Protein AF-A0A1W1V6T4-F1 (afdb_monomer)

Solvent-accessible surface area (backbone atoms only — not comparable to full-atom values): 11979 Å² total; per-residue (Å²): 142,82,83,87,79,82,80,78,77,80,79,77,78,76,70,76,76,71,68,62,46,37,50,48,43,73,58,57,51,73,66,54,33,44,51,30,26,50,51,14,33,51,24,36,76,70,72,43,79,73,81,50,65,95,30,49,43,76,44,79,64,96,55,98,48,67,28,32,35,32,26,26,46,30,51,38,17,54,51,32,20,53,34,38,69,69,72,44,80,85,73,65,54,86,79,48,83,51,30,34,36,42,36,47,33,51,72,48,61,58,92,41,63,62,62,54,52,72,40,48,62,34,42,36,37,19,40,75,86,65,49,78,70,47,73,43,67,50,75,43,77,45,57,62,41,72,94,45,32,44,78,45,65,92,53,103,60,32,36,35,41,33,42,32,41,34,32,29,55,51,79,74,55,52,67,78,48,59,76,63,63,44,94,64,23,30,38,28,47,36,34,32,55,98,86,48,77,49,77,32,74,48,50,46,79,71,78,74,84,132

Structure (mmCIF, N/CA/C/O backbone):
data_AF-A0A1W1V6T4-F1
#
_entry.id   AF-A0A1W1V6T4-F1
#
loop_
_atom_site.group_PDB
_atom_site.id
_atom_site.type_symbol
_atom_site.label_atom_id
_atom_site.label_alt_id
_atom_site.label_comp_id
_atom_site.label_asym_id
_atom_site.label_entity_id
_atom_site.label_seq_id
_atom_site.pdbx_PDB_ins_code
_atom_site.Cartn_x
_atom_site.Cartn_y
_atom_site.Cartn_z
_atom_site.occupancy
_atom_site.B_iso_or_equiv
_atom_site.auth_seq_id
_atom_site.auth_comp_id
_atom_site.auth_asym_id
_atom_site.auth_atom_id
_atom_site.pdbx_PDB_model_num
ATOM 1 N N . MET A 1 1 ? 44.667 22.396 40.090 1.00 42.19 1 MET A N 1
ATOM 2 C CA . MET A 1 1 ? 43.886 22.377 38.831 1.00 42.19 1 MET A CA 1
ATOM 3 C C . MET A 1 1 ? 44.050 21.026 38.135 1.00 42.19 1 MET A C 1
ATOM 5 O O . MET A 1 1 ? 45.015 20.851 37.407 1.00 42.19 1 MET A O 1
ATOM 9 N N . LYS A 1 2 ? 43.151 20.060 38.359 1.00 38.03 2 LYS A N 1
ATOM 10 C CA . LYS A 1 2 ? 42.988 18.880 37.488 1.00 38.03 2 LYS A CA 1
ATOM 11 C C . LYS A 1 2 ? 41.488 18.611 37.350 1.00 38.03 2 LYS A C 1
ATOM 13 O O . LYS A 1 2 ? 40.771 18.592 38.343 1.00 38.03 2 LYS A O 1
ATOM 18 N N . LYS A 1 3 ? 41.044 18.590 36.096 1.00 38.44 3 LYS A N 1
ATOM 19 C CA . LYS A 1 3 ? 39.660 18.728 35.634 1.00 38.44 3 LYS A CA 1
ATOM 20 C C . LYS A 1 3 ? 38.837 17.471 35.943 1.00 38.44 3 LYS A C 1
ATOM 22 O O . LYS A 1 3 ? 39.283 16.372 35.631 1.00 38.44 3 LYS A O 1
ATOM 27 N N . LEU A 1 4 ? 37.633 17.660 36.492 1.00 40.84 4 LEU A N 1
ATOM 28 C CA . LEU A 1 4 ? 36.549 16.679 36.420 1.00 40.84 4 LEU A CA 1
ATOM 29 C C . LEU A 1 4 ? 36.133 16.530 34.951 1.00 40.84 4 LEU A C 1
ATOM 31 O O . LEU A 1 4 ? 35.799 17.523 34.307 1.00 40.84 4 LEU A O 1
ATOM 35 N N . ILE A 1 5 ? 36.129 15.303 34.438 1.00 44.91 5 ILE A N 1
ATOM 36 C CA . ILE A 1 5 ? 35.438 14.956 33.196 1.00 44.91 5 ILE A CA 1
ATOM 37 C C . ILE A 1 5 ? 34.171 14.212 33.612 1.00 44.91 5 ILE A C 1
ATOM 39 O O . ILE A 1 5 ? 34.228 13.057 34.028 1.00 44.91 5 ILE A O 1
ATOM 43 N N . SER A 1 6 ? 33.034 14.904 33.538 1.00 41.16 6 SER A N 1
ATOM 44 C CA . SER A 1 6 ? 31.712 14.284 33.607 1.00 41.16 6 SER A CA 1
ATOM 45 C C . SER A 1 6 ? 31.507 13.426 32.361 1.00 41.16 6 SER A C 1
ATOM 47 O O . SER A 1 6 ? 31.360 13.956 31.261 1.00 41.16 6 SER A O 1
ATOM 49 N N . LEU A 1 7 ? 31.473 12.105 32.530 1.00 39.38 7 LEU A N 1
ATOM 50 C CA . LEU A 1 7 ? 30.871 11.208 31.548 1.00 39.38 7 LEU A CA 1
ATOM 51 C C . LEU A 1 7 ? 29.348 11.384 31.613 1.00 39.38 7 LEU A C 1
ATOM 53 O O . LEU A 1 7 ? 28.677 10.786 32.452 1.00 39.38 7 LEU A O 1
ATOM 57 N N . LEU A 1 8 ? 28.799 12.214 30.723 1.00 41.44 8 LEU A N 1
ATOM 58 C CA . LEU A 1 8 ? 27.397 12.092 30.335 1.00 41.44 8 LEU A CA 1
ATOM 59 C C . LEU A 1 8 ? 27.262 10.790 29.538 1.00 41.44 8 LEU A C 1
ATOM 61 O O . LEU A 1 8 ? 27.647 10.715 28.372 1.00 41.44 8 LEU A O 1
ATOM 65 N N . GLY A 1 9 ? 26.732 9.754 30.183 1.00 32.94 9 GLY A N 1
ATOM 66 C CA . GLY A 1 9 ? 26.263 8.563 29.493 1.00 32.94 9 GLY A CA 1
ATOM 67 C C . GLY A 1 9 ? 25.076 8.929 28.607 1.00 32.94 9 GLY A C 1
ATOM 68 O O . GLY A 1 9 ? 23.974 9.149 29.108 1.00 32.94 9 GLY A O 1
ATOM 69 N N . LEU A 1 10 ? 25.293 8.989 27.290 1.00 36.03 10 LEU A N 1
ATOM 70 C CA . LEU A 1 10 ? 24.211 8.873 26.318 1.00 36.03 10 LEU A CA 1
ATOM 71 C C . LEU A 1 10 ? 23.630 7.460 26.449 1.00 36.03 10 LEU A C 1
ATOM 73 O O . LEU A 1 10 ? 24.139 6.504 25.866 1.00 36.03 10 LEU A O 1
ATOM 77 N N . PHE A 1 11 ? 22.555 7.326 27.220 1.00 34.94 11 PHE A N 1
ATOM 78 C CA . PHE A 1 11 ? 21.669 6.178 27.108 1.00 34.94 11 PHE A CA 1
ATOM 79 C C . PHE A 1 11 ? 20.950 6.272 25.760 1.00 34.94 11 PHE A C 1
ATOM 81 O O . PHE A 1 11 ? 19.883 6.874 25.641 1.00 34.94 11 PHE A O 1
ATOM 88 N N . PHE A 1 12 ? 21.543 5.676 24.725 1.00 34.03 12 PHE A N 1
ATOM 89 C CA . PHE A 1 12 ? 20.788 5.246 23.557 1.00 34.03 12 PHE A CA 1
ATOM 90 C C . PHE A 1 12 ? 19.840 4.140 24.021 1.00 34.03 12 PHE A C 1
ATOM 92 O O . PHE A 1 12 ? 20.202 2.967 24.072 1.00 34.03 12 PHE A O 1
ATOM 99 N N . PHE A 1 13 ? 18.618 4.517 24.394 1.00 33.66 13 PHE A N 1
ATOM 100 C CA . PHE A 1 13 ? 17.512 3.575 24.450 1.00 33.66 13 PHE A CA 1
ATOM 101 C C . PHE A 1 13 ? 17.236 3.120 23.017 1.00 33.66 13 PHE A C 1
ATOM 103 O O . PHE A 1 13 ? 16.437 3.716 22.298 1.00 33.66 13 PHE A O 1
ATOM 110 N N . THR A 1 14 ? 17.900 2.051 22.585 1.00 36.28 14 THR A N 1
ATOM 111 C CA . THR A 1 14 ? 17.405 1.222 21.490 1.00 36.28 14 THR A CA 1
ATOM 112 C C . THR A 1 14 ? 16.165 0.507 22.014 1.00 36.28 14 THR A C 1
ATOM 114 O O . THR A 1 14 ? 16.206 -0.635 22.464 1.00 36.28 14 THR A O 1
ATOM 117 N N . ALA A 1 15 ? 15.037 1.219 22.036 1.00 40.34 15 ALA A N 1
ATOM 118 C CA . ALA A 1 15 ? 13.750 0.593 22.265 1.00 40.34 15 ALA A CA 1
ATOM 119 C C . ALA A 1 15 ? 13.571 -0.452 21.159 1.00 40.34 15 ALA A C 1
ATOM 121 O O . ALA A 1 15 ? 13.373 -0.098 19.996 1.00 40.34 15 ALA A O 1
ATOM 122 N N . LEU A 1 16 ? 13.696 -1.739 21.505 1.00 44.44 16 LEU A N 1
ATOM 123 C CA . LEU A 1 16 ? 13.281 -2.815 20.617 1.00 44.44 16 LEU A CA 1
ATOM 124 C C . LEU A 1 16 ? 11.808 -2.566 20.302 1.00 44.44 16 LEU A C 1
ATOM 126 O O . LEU A 1 16 ? 10.946 -2.733 21.167 1.00 44.44 16 LEU A O 1
ATOM 130 N N . ALA A 1 17 ? 11.530 -2.109 19.082 1.00 52.81 17 ALA A N 1
ATOM 131 C CA . ALA A 1 17 ? 10.171 -1.922 18.620 1.00 52.81 17 ALA A CA 1
ATOM 132 C C . ALA A 1 17 ? 9.455 -3.272 18.732 1.00 52.81 17 ALA A C 1
ATOM 134 O O . ALA A 1 17 ? 9.878 -4.267 18.139 1.00 52.81 17 ALA A O 1
ATOM 135 N N . ALA A 1 18 ? 8.405 -3.318 19.554 1.00 54.75 18 ALA A N 1
ATOM 136 C CA . ALA A 1 18 ? 7.582 -4.506 19.685 1.00 54.75 18 ALA A CA 1
ATOM 137 C C . ALA A 1 18 ? 7.038 -4.899 18.305 1.00 54.75 18 ALA A C 1
ATOM 139 O O . ALA A 1 18 ? 6.749 -4.015 17.492 1.00 54.75 18 ALA A O 1
ATOM 140 N N . PRO A 1 19 ? 6.863 -6.201 18.036 1.00 59.31 19 PRO A N 1
ATOM 141 C CA . PRO A 1 19 ? 6.439 -6.631 16.726 1.00 59.31 19 PRO A CA 1
ATOM 142 C C . PRO A 1 19 ? 5.083 -6.022 16.342 1.00 59.31 19 PRO A C 1
ATOM 144 O O . PRO A 1 19 ? 4.076 -6.213 17.035 1.00 59.31 19 PRO A O 1
ATOM 147 N N . VAL A 1 20 ? 5.066 -5.260 15.245 1.00 65.25 20 VAL A N 1
ATOM 148 C CA . VAL A 1 20 ? 3.860 -4.650 14.682 1.00 65.25 20 VAL A CA 1
ATOM 149 C C . VAL A 1 20 ? 2.931 -5.758 14.199 1.00 65.25 20 VAL A C 1
ATOM 151 O O . VAL A 1 20 ? 3.304 -6.622 13.410 1.00 65.25 20 VAL A O 1
ATOM 154 N N . LYS A 1 21 ? 1.697 -5.755 14.702 1.00 70.25 21 LYS A N 1
ATOM 155 C CA . LYS A 1 21 ? 0.693 -6.763 14.346 1.00 70.25 21 LYS A CA 1
ATOM 156 C C . LYS A 1 21 ? -0.021 -6.373 13.052 1.00 70.25 21 LYS A C 1
ATOM 158 O O . LYS A 1 21 ? -0.297 -5.188 12.871 1.00 70.25 21 LYS A O 1
ATOM 163 N N . PRO A 1 22 ? -0.469 -7.333 12.225 1.00 69.75 22 PRO A N 1
ATOM 164 C CA . PRO A 1 22 ? -1.164 -7.011 10.977 1.00 69.75 22 PRO A CA 1
ATOM 165 C C . PRO A 1 22 ? -2.461 -6.206 11.174 1.00 69.75 22 PRO A C 1
ATOM 167 O O . PRO A 1 22 ? -2.804 -5.362 10.351 1.00 69.75 22 PRO A O 1
ATOM 170 N N . SER A 1 23 ? -3.148 -6.373 12.311 1.00 71.75 23 SER A N 1
ATOM 171 C CA . SER A 1 23 ? -4.294 -5.528 12.678 1.00 71.75 23 SER A CA 1
ATOM 172 C C . SER A 1 23 ? -3.925 -4.043 12.807 1.00 71.75 23 SER A C 1
ATOM 174 O O . SER A 1 23 ? -4.726 -3.191 12.441 1.00 71.75 23 SER A O 1
ATOM 176 N N . ALA A 1 24 ? -2.712 -3.728 13.276 1.00 76.50 24 ALA A N 1
ATOM 177 C CA . ALA A 1 24 ? -2.206 -2.358 13.357 1.00 76.50 24 ALA A CA 1
ATOM 178 C C . ALA A 1 24 ? -1.846 -1.786 11.973 1.00 76.50 24 ALA A C 1
ATOM 180 O O . ALA A 1 24 ? -1.846 -0.572 11.802 1.00 76.50 24 ALA A O 1
ATOM 181 N N . LEU A 1 25 ? -1.601 -2.641 10.970 1.00 81.31 25 LEU A N 1
ATOM 182 C CA . LEU A 1 25 ? -1.405 -2.206 9.582 1.00 81.31 25 LEU A CA 1
ATOM 183 C C . LEU A 1 25 ? -2.710 -1.719 8.957 1.00 81.31 25 LEU A C 1
ATOM 185 O O . LEU A 1 25 ? -2.705 -0.725 8.238 1.00 81.31 25 LEU A O 1
ATOM 189 N N . LEU A 1 26 ? -3.812 -2.428 9.228 1.00 81.25 26 LEU A N 1
ATOM 190 C CA . LEU A 1 26 ? -5.139 -2.138 8.672 1.00 81.25 26 LEU A CA 1
ATOM 191 C C . LEU A 1 26 ? -5.869 -1.033 9.443 1.00 81.25 26 LEU A C 1
ATOM 193 O O . LEU A 1 26 ? -6.566 -0.214 8.843 1.00 81.25 26 LEU A O 1
ATOM 197 N N . ALA A 1 27 ? -5.725 -1.035 10.767 1.00 82.19 27 ALA A N 1
ATOM 198 C CA . ALA A 1 27 ? -6.417 -0.143 11.685 1.00 82.19 27 ALA A CA 1
ATOM 199 C C . ALA A 1 27 ? -5.452 0.349 12.784 1.00 82.19 27 ALA A C 1
ATOM 201 O O . ALA A 1 27 ? -5.557 -0.086 13.935 1.00 82.19 27 ALA A O 1
ATOM 202 N N . PRO A 1 28 ? -4.489 1.228 12.446 1.00 87.06 28 PRO A N 1
ATOM 203 C CA . PRO A 1 28 ? -3.633 1.863 13.447 1.00 87.06 28 PRO A CA 1
ATOM 204 C C . PRO A 1 28 ? -4.465 2.716 14.412 1.00 87.06 28 PRO A C 1
ATOM 206 O O . PRO A 1 28 ? -5.540 3.211 14.060 1.00 87.06 28 PRO A O 1
ATOM 209 N N . THR A 1 29 ? -3.964 2.915 15.633 1.00 89.06 29 THR A N 1
ATOM 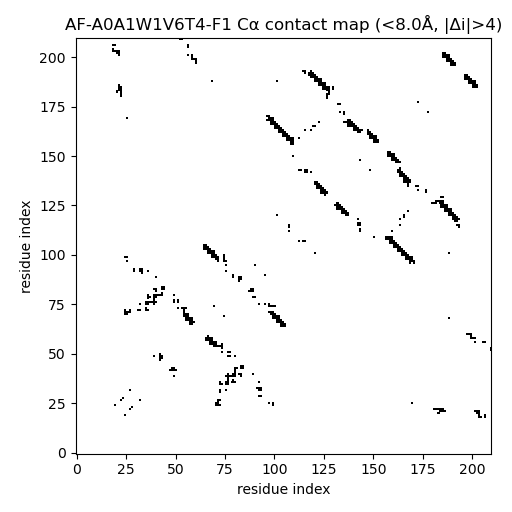210 C CA . THR A 1 29 ? -4.659 3.751 16.620 1.00 89.06 29 THR A CA 1
ATOM 211 C C . THR A 1 29 ? -4.610 5.233 16.233 1.00 89.06 29 THR A C 1
ATOM 213 O O . THR A 1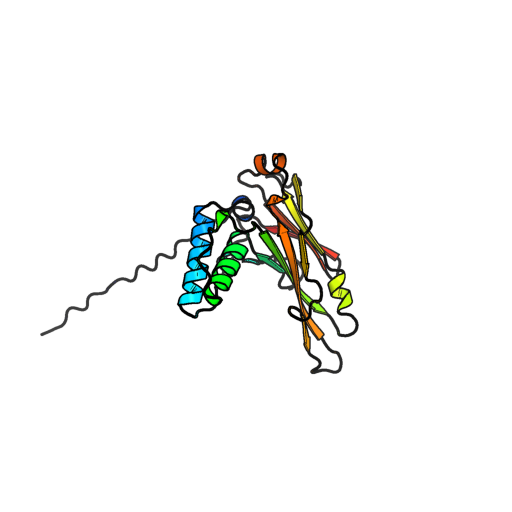 29 ? -3.755 5.665 15.457 1.00 89.06 29 THR A O 1
ATOM 216 N N . ALA A 1 30 ? -5.498 6.050 16.811 1.00 91.81 30 ALA A N 1
ATOM 217 C CA . ALA A 1 30 ? -5.460 7.503 16.621 1.00 91.81 30 ALA A CA 1
ATOM 218 C C . ALA A 1 30 ? -4.101 8.103 17.034 1.00 91.81 30 ALA A C 1
ATOM 220 O O . ALA A 1 30 ? -3.589 8.993 16.360 1.00 91.81 30 ALA A O 1
ATOM 221 N N . THR A 1 31 ? -3.486 7.573 18.095 1.00 93.12 31 THR A N 1
ATOM 222 C CA . THR A 1 31 ? -2.154 7.980 18.562 1.00 93.12 31 THR A CA 1
ATOM 223 C C . THR A 1 31 ? -1.060 7.622 17.556 1.00 93.12 31 THR A C 1
ATOM 225 O O . THR A 1 31 ? -0.185 8.442 17.287 1.00 93.12 31 THR A O 1
ATOM 228 N N . ASP A 1 32 ? -1.119 6.426 16.966 1.00 91.38 32 ASP A N 1
ATOM 229 C CA . ASP A 1 32 ? -0.158 5.973 15.951 1.00 91.38 32 ASP A CA 1
ATOM 230 C C . ASP A 1 32 ? -0.220 6.830 14.681 1.00 91.38 32 ASP A C 1
ATOM 232 O O . ASP A 1 32 ? 0.806 7.159 14.083 1.00 91.38 32 ASP A O 1
ATOM 236 N N . LEU A 1 33 ? -1.437 7.208 14.286 1.00 94.25 33 LEU A N 1
ATOM 237 C CA . LEU A 1 33 ? -1.703 8.106 13.166 1.00 94.25 33 LEU A CA 1
ATOM 238 C C . LEU A 1 33 ? -1.226 9.533 13.450 1.00 94.25 33 LEU A C 1
ATOM 240 O O . LEU A 1 33 ? -0.650 10.171 12.570 1.00 94.25 33 LEU A O 1
ATOM 244 N N . GLN A 1 34 ? -1.457 10.023 14.671 1.00 96.31 34 GLN A N 1
ATOM 245 C CA . GL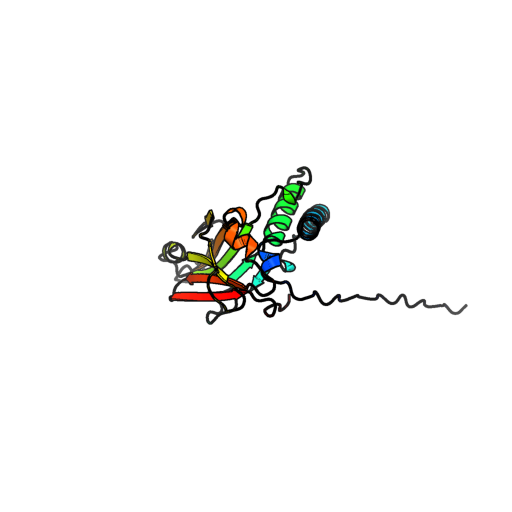N A 1 34 ? -1.005 11.341 15.102 1.00 96.31 34 GLN A CA 1
ATOM 246 C C . GLN A 1 34 ? 0.516 11.440 15.076 1.00 96.31 34 GLN A C 1
ATOM 248 O O . GLN A 1 34 ? 1.047 12.333 14.421 1.00 96.31 34 GLN A O 1
ATOM 253 N N . ARG A 1 35 ? 1.204 10.462 15.677 1.00 94.12 35 ARG A N 1
ATOM 254 C CA . ARG A 1 35 ? 2.668 10.386 15.665 1.00 94.12 35 ARG A CA 1
ATOM 255 C C . ARG A 1 35 ? 3.221 10.398 14.242 1.00 94.12 35 ARG A C 1
ATOM 257 O O . ARG A 1 35 ? 4.044 11.246 13.927 1.00 94.12 35 ARG A O 1
ATOM 264 N N . ALA A 1 36 ? 2.708 9.532 13.365 1.00 93.69 36 ALA A N 1
ATOM 265 C CA . ALA A 1 36 ? 3.158 9.477 11.975 1.00 93.69 36 ALA A CA 1
ATOM 266 C C . ALA A 1 36 ? 2.972 10.821 11.244 1.00 93.69 36 ALA A C 1
ATOM 268 O O . ALA A 1 36 ? 3.832 11.237 10.471 1.00 93.69 36 ALA A O 1
ATOM 269 N N . CYS A 1 37 ? 1.865 11.529 11.487 1.00 96.00 37 CYS A N 1
ATOM 270 C CA . CYS A 1 37 ? 1.639 12.839 10.879 1.00 96.00 37 CYS A CA 1
ATOM 271 C C . CYS A 1 37 ? 2.569 13.924 11.438 1.00 96.00 37 CYS A C 1
ATOM 273 O O . CYS A 1 37 ? 3.082 14.746 10.674 1.00 96.00 37 CYS A O 1
ATOM 275 N N . ASP A 1 38 ? 2.794 13.925 12.753 1.00 95.56 38 ASP A N 1
ATOM 276 C CA . ASP A 1 38 ? 3.705 14.858 13.413 1.00 95.56 38 ASP A CA 1
ATOM 277 C C . ASP A 1 38 ? 5.142 14.669 12.931 1.00 95.56 38 ASP A C 1
ATOM 279 O O . ASP A 1 38 ? 5.769 15.653 12.538 1.00 95.56 38 ASP A O 1
ATOM 283 N N . ASP A 1 39 ? 5.608 13.421 12.844 1.00 93.50 39 ASP A N 1
ATOM 284 C CA . ASP A 1 39 ? 6.913 13.075 12.278 1.00 93.50 39 ASP A CA 1
ATOM 285 C C . ASP A 1 39 ? 7.036 13.611 10.845 1.00 93.50 39 ASP A C 1
ATOM 287 O O . ASP A 1 39 ? 8.018 14.263 10.495 1.00 93.50 39 ASP A O 1
ATOM 291 N N . GLY A 1 40 ? 6.004 13.420 10.016 1.00 93.69 40 GLY A N 1
ATOM 292 C CA . GLY A 1 40 ? 5.979 13.913 8.637 1.00 93.69 40 GLY A CA 1
ATOM 293 C C . GLY A 1 40 ? 6.141 15.429 8.535 1.00 93.69 40 GLY A C 1
ATOM 294 O O . GLY A 1 40 ? 6.909 15.907 7.695 1.00 93.69 40 GLY A O 1
ATOM 295 N N . TYR A 1 41 ? 5.461 16.184 9.404 1.00 94.31 41 TYR A N 1
ATOM 296 C CA . TYR A 1 41 ? 5.625 17.639 9.499 1.00 94.31 41 TYR A CA 1
ATOM 297 C C . TYR A 1 41 ? 7.027 18.030 9.969 1.00 94.31 41 TYR A C 1
ATOM 299 O O . TYR A 1 41 ? 7.631 18.924 9.379 1.00 94.31 41 TYR A O 1
ATOM 307 N N . LEU A 1 42 ? 7.552 17.355 10.994 1.00 93.50 42 LEU A N 1
ATOM 308 C CA . LEU A 1 42 ? 8.885 17.627 11.533 1.00 93.50 42 LEU A CA 1
ATOM 309 C C . LEU A 1 42 ? 9.978 17.389 10.485 1.00 93.50 42 LEU A C 1
ATOM 311 O O . LEU A 1 42 ? 10.838 18.249 10.306 1.00 93.50 42 LEU A O 1
ATOM 315 N N . TYR A 1 43 ? 9.908 16.285 9.731 1.00 91.50 43 TYR A N 1
ATOM 316 C CA . TYR A 1 43 ? 10.840 16.019 8.630 1.00 91.50 43 TYR A CA 1
ATOM 317 C C . TYR A 1 43 ? 10.831 17.146 7.591 1.00 91.50 43 TYR A C 1
ATOM 319 O O . TYR A 1 43 ? 11.894 17.610 7.182 1.00 91.50 43 TYR A O 1
ATOM 327 N N . ALA A 1 44 ? 9.647 17.624 7.189 1.00 91.19 44 ALA A N 1
ATOM 328 C CA . ALA A 1 44 ? 9.531 18.714 6.220 1.00 91.19 44 ALA A CA 1
ATOM 329 C C . ALA A 1 44 ? 10.113 20.031 6.753 1.00 91.19 44 ALA A C 1
ATOM 331 O O . ALA A 1 44 ? 10.841 20.709 6.033 1.00 91.19 44 ALA A O 1
ATOM 332 N N . GLN A 1 45 ? 9.822 20.377 8.010 1.00 88.38 45 GLN A N 1
ATOM 333 C CA . GLN A 1 45 ? 10.315 21.604 8.643 1.00 88.38 45 GLN A CA 1
ATOM 334 C C . GLN A 1 45 ? 11.832 21.590 8.846 1.00 88.38 45 GLN A C 1
ATOM 336 O O . GLN A 1 45 ? 12.477 22.624 8.707 1.00 88.38 45 GLN A O 1
ATOM 341 N N . GLY A 1 46 ? 12.407 20.421 9.132 1.00 86.12 46 GLY A N 1
ATOM 342 C CA . GLY A 1 46 ? 13.853 20.247 9.239 1.00 86.12 46 GLY A CA 1
ATOM 343 C C . GLY A 1 46 ? 14.585 20.201 7.893 1.00 86.12 46 GLY A C 1
ATOM 344 O O . GLY A 1 46 ? 15.806 20.103 7.881 1.00 86.12 46 GLY A O 1
ATOM 345 N N . GLY A 1 47 ? 13.868 20.245 6.762 1.00 82.00 47 GLY A N 1
ATOM 346 C CA . GLY A 1 47 ? 14.460 20.116 5.426 1.00 82.00 47 GLY A CA 1
ATOM 347 C C . GLY A 1 47 ? 14.961 18.705 5.102 1.00 82.00 47 GLY A C 1
ATOM 348 O O . GLY A 1 47 ? 15.659 18.512 4.109 1.00 82.00 47 GLY A O 1
ATOM 349 N N . PHE A 1 48 ? 14.603 17.712 5.914 1.00 80.69 48 PHE A N 1
ATOM 350 C CA . PHE A 1 48 ? 15.030 16.331 5.742 1.00 80.69 48 PHE A CA 1
ATOM 351 C C . PHE A 1 48 ? 14.100 15.576 4.789 1.00 80.69 48 PHE A C 1
ATOM 353 O O . PHE A 1 48 ? 12.904 15.875 4.652 1.00 80.69 48 PHE A O 1
ATOM 360 N N . GLU A 1 49 ? 14.638 14.553 4.131 1.00 81.25 49 GLU A N 1
ATOM 361 C CA . GLU A 1 49 ? 13.796 13.565 3.467 1.00 81.25 49 GLU A CA 1
ATOM 362 C C . GLU A 1 49 ? 12.964 12.813 4.506 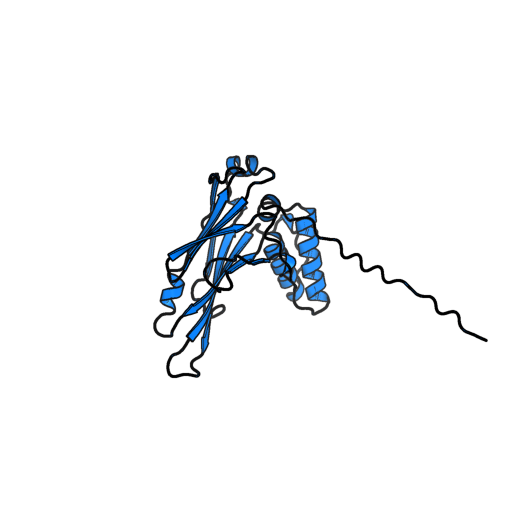1.00 81.25 49 GLU A C 1
ATOM 364 O O . GLU A 1 49 ? 13.432 12.480 5.597 1.00 81.25 49 GLU A O 1
ATOM 369 N N . VAL A 1 50 ? 11.696 12.579 4.175 1.00 82.88 50 VAL A N 1
ATOM 370 C CA . VAL A 1 50 ? 10.805 11.829 5.055 1.00 82.88 50 VAL A CA 1
ATOM 371 C C . VAL A 1 50 ? 11.245 10.372 5.080 1.00 82.88 50 VAL A C 1
ATOM 373 O O . VAL A 1 50 ? 11.222 9.690 4.056 1.00 82.88 50 VAL A O 1
ATOM 376 N N . SER A 1 51 ? 11.621 9.874 6.256 1.00 82.38 51 SER A N 1
ATOM 377 C CA . SER A 1 51 ? 11.896 8.449 6.405 1.00 82.38 51 SER A CA 1
ATOM 378 C C . SER A 1 51 ? 10.581 7.688 6.513 1.00 82.38 51 SER A C 1
ATOM 380 O O . SER A 1 51 ? 9.928 7.674 7.557 1.00 82.38 51 SER A O 1
ATOM 382 N N . ILE A 1 52 ? 10.179 7.057 5.411 1.00 81.44 52 ILE A N 1
ATOM 383 C CA . ILE A 1 52 ? 9.023 6.153 5.386 1.00 81.44 52 ILE A CA 1
ATOM 384 C C . ILE A 1 52 ? 9.402 4.695 5.662 1.00 81.44 52 ILE A C 1
ATOM 386 O O . ILE A 1 52 ? 8.513 3.864 5.818 1.00 81.44 52 ILE A O 1
ATOM 390 N N . ALA A 1 53 ? 10.698 4.386 5.767 1.00 80.06 53 ALA A N 1
ATOM 391 C CA . ALA A 1 53 ? 11.206 3.032 5.978 1.00 80.06 53 ALA A CA 1
ATOM 392 C C . ALA A 1 53 ? 10.554 2.289 7.166 1.00 80.06 53 ALA A C 1
ATOM 394 O O . ALA A 1 53 ? 10.199 1.125 6.984 1.00 80.06 53 ALA A O 1
ATOM 395 N N . PRO A 1 54 ? 10.273 2.922 8.330 1.00 80.81 54 PRO A N 1
ATOM 396 C CA . PRO A 1 54 ? 9.595 2.245 9.445 1.00 80.81 54 PRO A CA 1
ATOM 397 C C . PRO A 1 54 ? 8.167 1.771 9.130 1.00 80.81 54 PRO A C 1
ATOM 399 O O . PRO A 1 54 ? 7.587 0.982 9.874 1.00 80.81 54 PRO A O 1
ATOM 402 N N . TYR A 1 55 ? 7.583 2.275 8.044 1.00 84.56 55 TYR A N 1
ATOM 403 C CA . TYR A 1 55 ? 6.217 1.996 7.619 1.00 84.56 55 TYR A CA 1
ATOM 404 C C . TYR A 1 55 ? 6.148 1.084 6.390 1.00 84.56 55 TYR A C 1
ATOM 406 O O . TYR A 1 55 ? 5.048 0.810 5.900 1.00 84.56 55 TYR A O 1
ATOM 414 N N . ILE A 1 56 ? 7.304 0.626 5.902 1.00 83.12 56 ILE A N 1
ATOM 415 C CA . ILE A 1 56 ? 7.444 -0.254 4.746 1.00 83.12 56 ILE A CA 1
ATOM 416 C C . ILE A 1 56 ? 7.793 -1.669 5.212 1.00 83.12 56 ILE A C 1
ATOM 418 O O . ILE A 1 56 ? 8.714 -1.888 5.993 1.00 83.12 56 ILE A O 1
ATOM 422 N N . TYR A 1 57 ? 7.071 -2.640 4.665 1.00 82.56 57 TYR A N 1
ATOM 423 C CA . TYR A 1 57 ? 7.296 -4.068 4.825 1.00 82.56 57 TYR A CA 1
ATOM 424 C C . TYR A 1 57 ? 7.871 -4.599 3.523 1.00 82.56 57 TYR A C 1
ATOM 426 O O . TYR A 1 57 ? 7.220 -4.504 2.484 1.00 82.56 57 TYR A O 1
ATOM 434 N N . LEU A 1 58 ? 9.079 -5.154 3.566 1.00 81.44 58 LEU A N 1
ATOM 435 C CA . LEU A 1 58 ? 9.643 -5.838 2.408 1.00 81.44 58 LEU A CA 1
ATOM 436 C C . LEU A 1 58 ? 8.934 -7.179 2.230 1.00 81.44 58 LEU A C 1
ATOM 438 O O . LEU A 1 58 ? 8.904 -8.003 3.142 1.00 81.44 58 LEU A O 1
ATOM 442 N N . LEU A 1 59 ? 8.365 -7.386 1.051 1.00 78.62 59 LEU A N 1
ATOM 443 C CA . LEU A 1 59 ? 7.667 -8.606 0.685 1.00 78.62 59 LEU A CA 1
ATOM 444 C C . LEU A 1 59 ? 8.692 -9.554 0.056 1.00 78.62 59 LEU A C 1
ATOM 446 O O . LEU A 1 59 ? 8.940 -9.505 -1.144 1.00 78.62 59 LEU A O 1
ATOM 450 N N . LYS A 1 60 ? 9.354 -10.370 0.882 1.00 67.19 60 LYS A N 1
ATOM 451 C CA . LYS A 1 60 ? 10.361 -11.326 0.398 1.00 67.19 60 LYS A CA 1
ATOM 452 C C . LYS A 1 60 ? 9.685 -12.562 -0.194 1.00 67.19 60 LYS A C 1
ATOM 454 O O . LYS A 1 60 ? 8.896 -13.209 0.494 1.00 67.19 60 LYS A O 1
ATOM 459 N N . GLY A 1 61 ? 10.038 -12.913 -1.427 1.00 61.06 61 GLY A N 1
ATOM 460 C CA . GLY A 1 61 ? 9.643 -14.165 -2.078 1.00 61.06 61 GLY A CA 1
ATOM 461 C C . GLY A 1 61 ? 10.790 -14.785 -2.855 1.00 61.06 61 GLY A C 1
ATOM 462 O O . GLY A 1 61 ? 11.953 -14.477 -2.614 1.00 61.06 61 GLY A O 1
ATOM 463 N N . THR A 1 62 ? 10.446 -15.690 -3.763 1.00 50.59 62 THR A N 1
ATOM 464 C CA . THR A 1 62 ? 11.386 -16.407 -4.636 1.00 50.59 62 THR A CA 1
ATOM 465 C C . THR A 1 62 ? 12.056 -15.517 -5.676 1.00 50.59 62 THR A C 1
ATOM 467 O O . THR A 1 62 ? 13.102 -15.889 -6.200 1.00 50.59 62 THR A O 1
ATOM 470 N N . LEU A 1 63 ? 11.468 -14.360 -5.972 1.00 53.84 63 LEU A N 1
ATOM 471 C CA . LEU A 1 63 ? 12.039 -13.367 -6.869 1.00 53.84 63 LEU A CA 1
ATOM 472 C C . LEU A 1 63 ? 12.801 -12.321 -6.050 1.00 53.84 63 LEU A C 1
ATOM 474 O O . LEU A 1 63 ? 12.242 -11.741 -5.119 1.00 53.84 63 LEU A O 1
ATOM 478 N N . ASP A 1 64 ? 14.039 -12.017 -6.448 1.00 54.22 64 ASP A N 1
ATOM 479 C CA . ASP A 1 64 ? 14.893 -10.950 -5.885 1.00 54.22 64 ASP A CA 1
ATOM 480 C C . ASP A 1 64 ? 14.348 -9.523 -6.150 1.00 54.22 64 ASP A C 1
ATOM 482 O O . ASP A 1 64 ? 15.070 -8.525 -6.094 1.00 54.22 64 ASP A O 1
ATOM 486 N N . ASN A 1 65 ? 13.056 -9.403 -6.455 1.00 60.22 65 ASN A N 1
ATOM 487 C CA . ASN A 1 65 ? 12.398 -8.153 -6.787 1.00 60.22 65 ASN A CA 1
ATOM 488 C C . ASN A 1 65 ? 12.058 -7.356 -5.521 1.00 60.22 65 ASN A C 1
ATOM 490 O O . ASN A 1 65 ? 11.655 -7.895 -4.490 1.00 60.22 65 ASN A O 1
ATOM 494 N N . GLY A 1 66 ? 12.194 -6.031 -5.619 1.00 72.88 66 GLY A N 1
ATOM 495 C CA . GLY A 1 66 ? 11.956 -5.076 -4.533 1.00 72.88 66 GLY A CA 1
ATOM 496 C C . GLY A 1 66 ? 10.473 -4.842 -4.241 1.00 72.88 66 GLY A C 1
ATOM 497 O O . GLY A 1 66 ? 9.997 -3.711 -4.316 1.00 72.88 66 GLY A O 1
ATOM 498 N N . TYR A 1 67 ? 9.721 -5.898 -3.943 1.00 86.12 67 TYR A N 1
ATOM 499 C CA . TYR A 1 67 ? 8.314 -5.788 -3.581 1.00 86.12 67 TYR A CA 1
ATOM 500 C C . TYR A 1 67 ? 8.167 -5.288 -2.152 1.00 86.12 67 TYR A C 1
ATOM 502 O O . TYR A 1 67 ? 8.848 -5.742 -1.229 1.00 86.12 67 TYR A O 1
ATOM 510 N N . SER A 1 68 ? 7.257 -4.342 -1.950 1.00 88.38 68 SER A N 1
ATOM 511 C CA . SER A 1 68 ? 7.037 -3.784 -0.627 1.00 88.38 68 SER A CA 1
ATOM 512 C C . SER A 1 68 ? 5.588 -3.400 -0.372 1.00 88.38 68 SER A C 1
ATOM 514 O O . SER A 1 68 ? 4.795 -3.191 -1.290 1.00 88.38 68 SER A O 1
ATOM 516 N N . LEU A 1 69 ? 5.234 -3.333 0.905 1.00 90.31 69 LEU A N 1
ATOM 517 C CA . LEU A 1 69 ? 3.939 -2.891 1.387 1.00 90.31 69 LEU A CA 1
ATOM 518 C C . LEU A 1 69 ? 4.138 -1.717 2.337 1.00 90.31 69 LEU A C 1
ATOM 520 O O . LEU A 1 69 ? 4.748 -1.856 3.390 1.00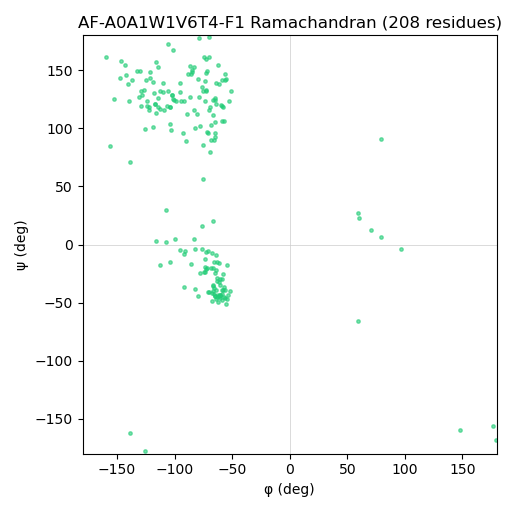 90.31 69 LEU A O 1
ATOM 524 N N . GLN A 1 70 ? 3.589 -0.564 1.986 1.00 90.56 70 GLN A N 1
ATOM 525 C CA . GLN A 1 70 ? 3.508 0.604 2.850 1.00 90.56 70 GLN A CA 1
ATOM 526 C C . GLN A 1 70 ? 2.186 0.567 3.618 1.00 90.56 70 GLN A C 1
ATOM 528 O O . GLN A 1 70 ? 1.111 0.491 3.020 1.00 90.56 70 GLN A O 1
ATOM 533 N N . ASN A 1 71 ? 2.254 0.609 4.947 1.00 90.06 71 ASN A N 1
ATOM 534 C CA . ASN A 1 71 ? 1.062 0.560 5.793 1.00 90.06 71 ASN A CA 1
ATOM 535 C C . ASN A 1 71 ? 0.327 1.917 5.871 1.00 90.06 71 ASN A C 1
ATOM 537 O O . ASN A 1 71 ? 0.789 2.935 5.351 1.00 90.06 71 ASN A O 1
ATOM 541 N N . VAL A 1 72 ? -0.802 1.945 6.589 1.00 92.12 72 VAL A N 1
ATOM 542 C CA . VAL A 1 72 ? -1.633 3.153 6.757 1.00 92.12 72 VAL A CA 1
ATOM 543 C C . VAL A 1 72 ? -0.880 4.330 7.374 1.00 92.12 72 VAL A C 1
ATOM 545 O O . VAL A 1 72 ? -1.073 5.473 6.955 1.00 92.12 72 VAL A O 1
ATOM 548 N N . GLN A 1 73 ? -0.012 4.081 8.356 1.00 92.19 73 GLN A N 1
ATOM 549 C CA . GLN A 1 73 ? 0.804 5.143 8.949 1.00 92.19 73 GLN A CA 1
ATOM 550 C C . GLN A 1 73 ? 1.792 5.712 7.927 1.00 92.19 73 GLN A C 1
ATOM 552 O O . GLN A 1 73 ? 1.959 6.927 7.866 1.00 92.19 73 GLN A O 1
ATOM 557 N N . GLY A 1 74 ? 2.356 4.855 7.073 1.00 90.94 74 GLY A N 1
ATOM 558 C CA . GLY A 1 74 ? 3.185 5.242 5.939 1.00 90.94 74 GLY A CA 1
ATOM 559 C C . GLY A 1 74 ? 2.482 6.236 5.020 1.00 90.94 74 GLY A C 1
ATOM 560 O O . GLY A 1 74 ? 3.069 7.239 4.629 1.00 90.94 74 GLY A O 1
ATOM 561 N N . SER A 1 75 ? 1.225 5.995 4.650 1.00 91.44 75 SER A N 1
ATOM 562 C CA . SER A 1 75 ? 0.479 6.936 3.798 1.00 91.44 75 SER A CA 1
ATOM 563 C C . SER A 1 75 ? 0.200 8.269 4.504 1.00 91.44 75 SER A C 1
ATOM 565 O O . SER A 1 75 ? 0.240 9.336 3.881 1.00 91.44 75 SER A O 1
ATOM 567 N N . VAL A 1 76 ? -0.045 8.230 5.817 1.00 94.62 76 VAL A N 1
ATOM 568 C CA . VAL A 1 76 ? -0.288 9.423 6.641 1.00 94.62 76 VAL A CA 1
ATOM 569 C C . VAL A 1 76 ? 0.966 10.286 6.756 1.00 94.62 76 VAL A C 1
ATOM 571 O O . VAL A 1 76 ? 0.879 11.486 6.493 1.00 94.62 76 VAL A O 1
ATOM 574 N N . ILE A 1 77 ? 2.128 9.700 7.072 1.00 94.31 77 ILE A N 1
ATOM 575 C CA . ILE A 1 77 ? 3.383 10.457 7.173 1.00 94.31 77 ILE A CA 1
ATOM 576 C C . ILE A 1 77 ? 3.737 11.125 5.839 1.00 94.31 77 ILE A C 1
ATOM 578 O O . ILE A 1 77 ? 4.059 12.313 5.825 1.00 94.31 77 ILE A O 1
ATOM 582 N N . SER A 1 78 ? 3.587 10.423 4.708 1.00 92.00 78 SER A N 1
ATOM 583 C CA . SER A 1 78 ? 3.829 10.994 3.376 1.00 92.00 78 SER A CA 1
ATOM 584 C C . SER A 1 78 ? 2.879 12.153 3.070 1.00 92.00 78 SER A C 1
ATOM 586 O O . SER A 1 78 ? 3.310 13.197 2.580 1.00 92.00 78 SER A O 1
ATOM 588 N N . THR A 1 79 ? 1.591 12.004 3.394 1.00 93.38 79 THR A N 1
ATOM 589 C CA . THR A 1 79 ? 0.585 13.056 3.174 1.00 93.38 79 THR A CA 1
ATOM 590 C C . THR A 1 79 ? 0.884 14.295 4.013 1.00 93.38 79 THR A C 1
ATOM 592 O O . THR A 1 79 ? 0.867 15.414 3.502 1.00 93.38 79 THR A O 1
ATOM 595 N N . CYS A 1 80 ? 1.184 14.102 5.296 1.00 95.12 80 CYS A N 1
ATOM 596 C CA . CYS A 1 80 ? 1.499 15.187 6.211 1.00 95.12 80 CYS A CA 1
ATOM 597 C C . CYS A 1 80 ? 2.818 15.885 5.836 1.00 95.12 80 CYS A C 1
ATOM 599 O O . CYS A 1 80 ? 2.865 17.113 5.820 1.00 95.12 80 CYS A O 1
ATOM 601 N N . ASN A 1 81 ? 3.848 15.138 5.419 1.00 95.06 81 ASN A N 1
ATOM 602 C CA . ASN A 1 81 ? 5.090 15.714 4.896 1.00 95.06 81 ASN A CA 1
ATOM 603 C C . ASN A 1 81 ? 4.854 16.565 3.641 1.00 95.06 81 ASN A C 1
ATOM 605 O O . ASN A 1 81 ? 5.337 17.692 3.566 1.00 95.06 81 ASN A O 1
ATOM 609 N N . LYS A 1 82 ? 4.068 16.063 2.678 1.00 93.44 82 LYS A N 1
ATOM 610 C CA . LYS A 1 82 ? 3.725 16.805 1.456 1.00 93.44 82 LYS A CA 1
ATOM 611 C C . LYS A 1 82 ? 3.015 18.123 1.774 1.00 93.44 82 LYS A C 1
ATOM 613 O O . LYS A 1 82 ? 3.405 19.162 1.254 1.00 93.44 82 LYS A O 1
ATOM 618 N N . ARG A 1 83 ? 2.009 18.093 2.653 1.00 95.31 83 ARG A N 1
ATOM 619 C CA . ARG A 1 83 ? 1.285 19.302 3.080 1.00 95.31 83 ARG A CA 1
ATOM 620 C C . ARG A 1 83 ? 2.201 20.313 3.757 1.00 95.31 83 ARG A C 1
ATOM 622 O O . ARG A 1 83 ? 2.149 21.491 3.431 1.00 95.31 83 ARG A O 1
ATOM 629 N N . ALA A 1 84 ? 3.078 19.848 4.643 1.00 94.62 84 ALA A N 1
ATOM 630 C CA . ALA A 1 84 ? 4.068 20.700 5.289 1.00 94.62 84 ALA A CA 1
ATOM 631 C C . ALA A 1 84 ? 5.018 21.360 4.275 1.00 94.62 84 ALA A C 1
ATOM 633 O O . ALA A 1 84 ? 5.264 22.559 4.368 1.00 94.62 84 ALA A O 1
ATOM 634 N N . ARG A 1 85 ? 5.498 20.611 3.269 1.00 93.50 85 ARG A N 1
ATOM 635 C CA . ARG A 1 85 ? 6.322 21.153 2.169 1.00 93.50 85 ARG A CA 1
ATOM 636 C C . ARG A 1 85 ? 5.576 22.187 1.322 1.00 93.50 85 ARG A C 1
ATOM 638 O O . ARG A 1 85 ? 6.192 23.132 0.847 1.00 93.50 85 ARG A O 1
ATOM 6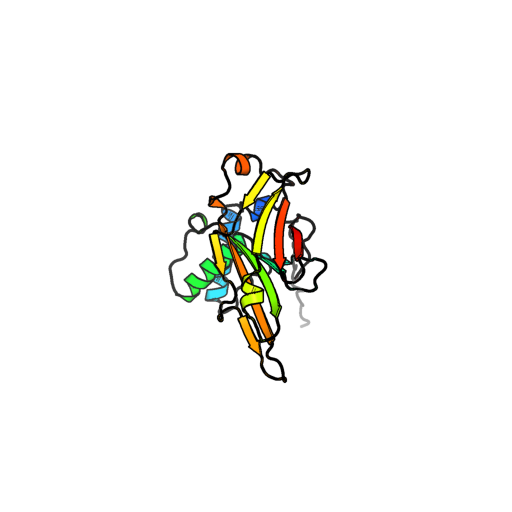45 N N . ASN A 1 86 ? 4.263 22.034 1.186 1.00 94.69 86 ASN A N 1
ATOM 646 C CA . ASN A 1 86 ? 3.382 22.996 0.523 1.00 94.69 86 ASN A CA 1
ATOM 647 C C . ASN A 1 86 ? 2.941 24.159 1.431 1.00 94.69 86 ASN A C 1
ATOM 649 O O . ASN A 1 86 ? 2.112 24.964 1.016 1.00 94.69 86 ASN A O 1
ATOM 653 N N . LEU A 1 87 ? 3.458 24.247 2.663 1.00 93.62 87 LEU A N 1
ATOM 654 C CA . LEU A 1 87 ? 3.079 25.254 3.661 1.00 93.62 87 LEU A CA 1
ATOM 655 C C . LEU A 1 87 ? 1.582 25.235 4.026 1.00 93.62 87 LEU A C 1
ATOM 657 O O . LEU A 1 87 ? 1.012 26.237 4.453 1.00 93.62 87 LEU A O 1
ATOM 661 N N . GLU A 1 88 ? 0.936 24.080 3.887 1.00 95.69 88 GLU A N 1
ATOM 662 C CA . GLU A 1 88 ? -0.458 23.879 4.264 1.00 95.69 88 GLU A CA 1
ATOM 663 C C . GLU A 1 88 ? -0.596 23.568 5.764 1.00 95.69 88 GLU A C 1
ATOM 665 O O . GLU A 1 88 ? 0.283 22.967 6.398 1.00 95.69 88 GLU A O 1
ATOM 670 N N . ALA A 1 89 ? -1.755 23.914 6.334 1.00 94.38 89 ALA A N 1
ATOM 671 C CA . ALA A 1 89 ? -2.081 23.601 7.722 1.00 94.38 89 ALA A CA 1
ATOM 672 C C . ALA A 1 89 ? -2.046 22.087 7.994 1.00 94.38 89 ALA A C 1
ATOM 674 O O . ALA A 1 89 ? -2.500 21.279 7.173 1.00 94.38 89 ALA A O 1
ATOM 675 N N . LYS A 1 90 ? -1.541 21.717 9.181 1.00 95.38 90 LYS A N 1
ATOM 676 C CA . LYS A 1 90 ? -1.479 20.321 9.632 1.00 95.38 90 LYS A CA 1
ATOM 677 C C . LYS A 1 90 ? -2.884 19.715 9.656 1.00 95.38 90 LYS A C 1
ATOM 679 O O . LYS A 1 90 ? -3.740 20.226 10.380 1.00 95.38 90 LYS A O 1
ATOM 684 N N . PRO A 1 91 ? -3.149 18.654 8.872 1.00 94.94 91 PRO A N 1
ATOM 685 C CA . PRO A 1 91 ? -4.462 18.033 8.857 1.00 94.94 91 PRO A CA 1
ATOM 686 C C . PRO A 1 91 ? -4.688 17.246 10.152 1.00 94.94 91 PRO A C 1
ATOM 688 O O . PRO A 1 91 ? -3.739 16.805 10.799 1.00 94.94 91 PRO A O 1
ATOM 691 N N . ASN A 1 92 ? -5.952 16.979 10.482 1.00 95.69 92 ASN A N 1
ATOM 692 C CA . ASN A 1 92 ? -6.277 15.930 11.444 1.00 95.69 92 ASN A CA 1
ATOM 693 C C . ASN A 1 92 ? -5.985 14.566 10.790 1.00 95.69 92 ASN A C 1
ATOM 695 O O . ASN A 1 92 ? -6.655 14.205 9.821 1.00 95.69 92 ASN A O 1
ATOM 699 N N . PRO A 1 93 ? -5.035 13.765 11.294 1.00 94.44 93 PRO A N 1
ATOM 700 C CA . PRO A 1 93 ? -4.679 12.516 10.638 1.00 94.44 93 PRO A CA 1
ATOM 701 C C . PRO A 1 93 ? -5.809 11.488 10.670 1.00 94.44 93 PRO A C 1
ATOM 703 O O . PRO A 1 93 ? -5.832 10.594 9.830 1.00 94.44 93 PRO A O 1
ATOM 706 N N . ASN A 1 94 ? -6.787 11.607 11.571 1.00 90.62 94 ASN A N 1
ATOM 707 C CA . ASN A 1 94 ? -7.950 10.718 11.613 1.00 90.62 94 ASN A CA 1
ATOM 708 C C . ASN A 1 94 ? -8.935 10.951 10.461 1.00 90.62 94 ASN A C 1
ATOM 710 O O . ASN A 1 94 ? -9.683 10.035 10.133 1.00 90.62 94 ASN A O 1
ATOM 714 N N . THR A 1 95 ? -8.903 12.121 9.816 1.00 91.25 95 THR A N 1
ATOM 715 C CA . THR A 1 95 ? -9.747 12.423 8.647 1.00 91.25 95 THR A CA 1
ATOM 716 C C . THR A 1 95 ? -9.069 12.088 7.319 1.00 91.25 95 THR A C 1
ATOM 718 O O . THR A 1 95 ? -9.712 12.141 6.273 1.00 91.25 95 THR A O 1
ATOM 721 N N . LEU A 1 96 ? -7.781 11.728 7.342 1.00 91.56 96 LEU A N 1
ATOM 722 C CA . LEU A 1 96 ? -7.054 11.315 6.145 1.00 91.56 96 LEU A CA 1
ATOM 723 C C . LEU A 1 96 ? -7.483 9.914 5.677 1.00 91.56 96 LEU A C 1
ATOM 725 O O . LEU A 1 96 ? -7.751 9.050 6.526 1.00 91.56 96 LEU A O 1
ATOM 729 N N . PRO A 1 97 ? -7.468 9.655 4.353 1.00 88.69 97 PRO A N 1
ATOM 730 C CA . PRO A 1 97 ? -7.705 8.326 3.800 1.00 88.69 97 PRO A CA 1
ATOM 731 C C . PRO A 1 97 ? -6.817 7.269 4.460 1.00 88.69 97 PRO A C 1
ATOM 733 O O . PRO A 1 97 ? -5.608 7.452 4.615 1.00 88.69 97 PRO A O 1
ATOM 736 N N . LYS A 1 98 ? -7.423 6.148 4.856 1.00 90.31 98 LYS A N 1
ATOM 737 C CA . LYS A 1 98 ? -6.715 5.010 5.450 1.00 90.31 98 LYS A CA 1
ATOM 738 C C . LYS A 1 98 ? -6.356 4.045 4.337 1.00 90.31 98 LYS A C 1
ATOM 740 O O . LYS A 1 98 ? -7.191 3.267 3.889 1.00 90.31 98 LYS A O 1
ATOM 745 N N . GLN A 1 99 ? -5.131 4.162 3.845 1.00 93.88 99 GLN A N 1
ATOM 746 C CA . GLN A 1 99 ? -4.686 3.456 2.652 1.00 93.88 99 GLN A CA 1
ATOM 747 C C . GLN A 1 99 ? -3.487 2.569 2.950 1.00 93.88 99 GLN A C 1
ATOM 749 O O . GLN A 1 99 ? -2.625 2.934 3.734 1.00 93.88 99 GLN A O 1
ATOM 754 N N . ILE A 1 100 ? -3.436 1.407 2.314 1.00 92.88 100 ILE A N 1
ATOM 755 C CA . ILE A 1 100 ? -2.230 0.582 2.227 1.00 92.88 100 ILE A CA 1
ATOM 756 C C . ILE A 1 100 ? -1.767 0.647 0.779 1.00 92.88 100 ILE A C 1
ATOM 758 O O . ILE A 1 100 ? -2.605 0.582 -0.117 1.00 92.88 100 ILE A O 1
ATOM 762 N N . ALA A 1 101 ? -0.466 0.761 0.535 1.00 93.25 101 ALA A N 1
ATOM 763 C CA . ALA A 1 101 ? 0.079 0.665 -0.814 1.00 93.25 101 ALA A CA 1
ATOM 764 C C . ALA A 1 101 ? 0.926 -0.599 -0.951 1.00 93.25 101 ALA A C 1
ATOM 766 O O . ALA A 1 101 ? 1.777 -0.867 -0.109 1.00 93.25 101 ALA A O 1
ATOM 767 N N . VAL A 1 102 ? 0.700 -1.367 -2.012 1.00 93.19 102 VAL A N 1
ATOM 768 C CA . VAL A 1 102 ? 1.626 -2.408 -2.466 1.00 93.19 102 VAL A CA 1
ATOM 769 C C . VAL A 1 102 ? 2.406 -1.834 -3.638 1.00 93.19 102 VAL A C 1
ATOM 771 O O . VAL A 1 102 ? 1.815 -1.351 -4.603 1.00 93.19 102 VAL A O 1
ATOM 774 N N . ILE A 1 103 ? 3.728 -1.859 -3.529 1.00 91.44 103 ILE A N 1
ATOM 775 C CA . ILE A 1 103 ? 4.659 -1.326 -4.516 1.00 91.44 103 ILE A CA 1
ATOM 776 C C . ILE A 1 103 ? 5.400 -2.512 -5.117 1.00 91.44 103 ILE A C 1
ATOM 778 O O . ILE A 1 103 ? 6.115 -3.230 -4.413 1.00 91.44 103 ILE A O 1
ATOM 782 N N . LEU A 1 104 ? 5.207 -2.725 -6.416 1.00 89.81 104 LEU A N 1
ATOM 783 C CA . LEU A 1 104 ? 5.859 -3.793 -7.159 1.00 89.81 104 LEU A CA 1
ATOM 784 C C . LEU A 1 104 ? 6.987 -3.197 -7.991 1.00 89.81 104 LEU A C 1
ATOM 786 O O . LEU A 1 104 ? 6.722 -2.644 -9.057 1.00 89.81 104 LEU A O 1
ATOM 790 N N . ALA A 1 105 ? 8.223 -3.278 -7.497 1.00 88.25 105 ALA A N 1
ATOM 791 C CA . ALA A 1 105 ? 9.397 -2.849 -8.245 1.00 88.25 105 ALA A CA 1
ATOM 792 C C . ALA A 1 105 ? 9.921 -3.957 -9.162 1.00 88.25 105 ALA A C 1
ATOM 794 O O . ALA A 1 105 ? 9.884 -5.136 -8.809 1.00 88.25 105 ALA A O 1
ATOM 795 N N . GLY A 1 106 ? 10.464 -3.575 -10.313 1.00 85.69 106 GLY A N 1
ATOM 796 C CA . GLY A 1 106 ? 11.200 -4.496 -11.169 1.00 85.69 106 GLY A CA 1
ATOM 797 C C . GLY A 1 106 ? 11.717 -3.835 -12.436 1.00 85.69 106 GLY A C 1
ATOM 798 O O . GLY A 1 106 ? 11.704 -2.607 -12.568 1.00 85.69 106 GLY A O 1
ATOM 799 N N . SER A 1 107 ? 12.176 -4.674 -13.361 1.00 84.50 107 SER A N 1
ATOM 800 C CA . SER A 1 107 ? 12.675 -4.260 -14.666 1.00 84.50 107 SER A CA 1
ATOM 801 C C . SER A 1 107 ? 12.090 -5.105 -15.795 1.00 84.50 107 SER A C 1
ATOM 803 O O . SER A 1 107 ? 11.809 -6.286 -15.601 1.00 84.50 107 SER A O 1
ATOM 805 N N . THR A 1 108 ? 11.926 -4.512 -16.974 1.00 79.69 108 THR A N 1
ATOM 806 C CA . THR A 1 108 ? 11.485 -5.198 -18.195 1.00 79.69 108 THR A CA 1
ATOM 807 C C . THR A 1 108 ? 12.220 -4.646 -19.414 1.00 79.69 108 THR A C 1
ATOM 809 O O . THR A 1 108 ? 12.495 -3.447 -19.483 1.00 79.69 108 THR A O 1
ATOM 812 N N . ASP A 1 109 ? 12.498 -5.500 -20.394 1.00 78.94 109 ASP A N 1
ATOM 813 C CA . ASP A 1 109 ? 13.170 -5.099 -21.634 1.00 78.94 109 ASP A CA 1
ATOM 814 C C . ASP A 1 109 ? 12.239 -4.318 -22.586 1.00 78.94 109 ASP A C 1
ATOM 816 O O . ASP A 1 109 ? 11.010 -4.305 -22.430 1.00 78.94 109 ASP A O 1
ATOM 820 N N . SER A 1 110 ? 12.863 -3.603 -23.533 1.00 57.62 110 SER A N 1
ATOM 821 C CA . SER A 1 110 ? 12.385 -2.363 -24.174 1.00 57.62 110 SER A CA 1
ATOM 822 C C . SER A 1 110 ? 11.057 -2.414 -24.889 1.00 57.62 110 SER A C 1
ATOM 824 O O . SER A 1 110 ? 10.424 -1.375 -25.077 1.00 57.62 110 SER A O 1
ATOM 826 N N . ASP A 1 111 ? 10.648 -3.585 -25.339 1.00 58.44 111 ASP A N 1
ATOM 827 C CA . ASP A 1 111 ? 9.677 -3.662 -26.418 1.00 58.44 111 ASP A CA 1
ATOM 828 C C . ASP A 1 111 ? 8.284 -3.296 -25.903 1.00 58.44 111 ASP A C 1
ATOM 830 O O . ASP A 1 111 ? 7.403 -2.911 -26.675 1.00 58.44 111 ASP A O 1
ATOM 834 N N . ARG A 1 112 ? 8.062 -3.462 -24.589 1.00 59.59 112 ARG A N 1
ATOM 835 C CA . ARG A 1 112 ? 6.731 -3.488 -23.989 1.00 59.59 112 ARG A CA 1
ATOM 836 C C . ARG A 1 112 ? 6.752 -3.100 -22.510 1.00 59.59 112 ARG A C 1
ATOM 838 O O . ARG A 1 112 ? 6.606 -3.955 -21.644 1.00 59.59 112 ARG A O 1
ATOM 845 N N . ILE A 1 113 ? 6.710 -1.795 -22.213 1.00 72.69 113 ILE A N 1
ATOM 846 C CA . ILE A 1 113 ? 6.172 -1.327 -20.914 1.00 72.69 113 ILE A CA 1
ATOM 847 C C . ILE A 1 113 ? 4.747 -1.873 -20.676 1.00 72.69 113 ILE A C 1
ATOM 849 O O . ILE A 1 113 ? 4.266 -1.925 -19.553 1.00 72.69 113 ILE A O 1
ATOM 853 N N . SER A 1 114 ? 4.053 -2.339 -21.723 1.00 72.69 114 SER A N 1
ATOM 854 C CA . SER A 1 114 ? 2.795 -3.068 -21.568 1.00 72.69 114 SER A CA 1
ATOM 855 C C . SER A 1 114 ? 2.932 -4.338 -20.724 1.00 72.69 114 SER A C 1
ATOM 857 O O . SER A 1 114 ? 1.987 -4.662 -20.023 1.00 72.69 114 SER A O 1
ATOM 859 N N . GLY A 1 115 ? 4.092 -5.008 -20.701 1.00 74.38 115 GLY A N 1
ATOM 860 C CA . GLY A 1 115 ? 4.294 -6.203 -19.873 1.00 74.38 115 GLY A CA 1
ATOM 861 C C . GLY A 1 115 ? 4.223 -5.928 -18.368 1.00 74.38 115 GLY A C 1
ATOM 862 O O . GLY A 1 115 ? 3.864 -6.815 -17.598 1.00 74.38 115 GLY A O 1
ATOM 863 N N . VAL A 1 116 ? 4.500 -4.690 -17.938 1.00 78.44 116 VAL A N 1
ATOM 864 C CA . VAL A 1 116 ? 4.291 -4.278 -16.540 1.00 78.44 116 VAL A CA 1
ATOM 865 C C . VAL A 1 116 ? 2.862 -3.809 -16.288 1.00 78.44 116 VAL A C 1
ATOM 867 O O . VAL A 1 116 ? 2.437 -3.787 -15.143 1.00 78.44 116 VAL A O 1
ATOM 870 N N . LYS A 1 117 ? 2.077 -3.481 -17.323 1.00 82.25 117 LYS A N 1
ATOM 871 C CA . LYS A 1 117 ? 0.648 -3.151 -17.167 1.00 82.25 117 LYS A CA 1
ATOM 872 C C . LYS A 1 117 ? -0.219 -4.375 -16.877 1.00 82.25 117 LYS A C 1
ATOM 874 O O . LYS A 1 117 ? -1.307 -4.225 -16.345 1.00 82.25 117 LYS A O 1
ATOM 879 N N . ASP A 1 118 ? 0.284 -5.569 -17.174 1.00 84.44 118 ASP A N 1
ATOM 880 C CA . ASP A 1 118 ? -0.391 -6.830 -16.850 1.00 84.44 118 ASP A CA 1
ATOM 881 C C . ASP A 1 118 ? -0.147 -7.276 -15.398 1.00 84.44 118 ASP A C 1
ATOM 883 O O . ASP A 1 118 ? -0.672 -8.299 -14.947 1.00 84.44 118 ASP A O 1
ATOM 887 N N . TRP A 1 119 ? 0.677 -6.537 -14.648 1.00 89.38 119 TRP A N 1
ATOM 888 C CA . TRP A 1 119 ? 0.897 -6.833 -13.242 1.00 89.38 119 TRP A CA 1
ATOM 889 C C . TRP A 1 119 ? -0.337 -6.465 -12.429 1.00 89.38 119 TRP A C 1
ATOM 891 O O . TRP A 1 119 ? -1.040 -5.503 -12.728 1.00 89.38 119 TRP A O 1
ATOM 901 N N . ALA A 1 120 ? -0.570 -7.195 -11.346 1.00 92.62 120 ALA A N 1
ATOM 902 C CA . ALA A 1 120 ? -1.700 -6.944 -10.467 1.00 92.62 120 ALA A CA 1
ATOM 903 C C . ALA A 1 120 ? -1.319 -7.180 -9.011 1.00 92.62 120 ALA A C 1
ATOM 905 O O . ALA A 1 120 ? -0.450 -7.997 -8.709 1.00 92.62 120 ALA A O 1
ATOM 906 N N . ALA A 1 121 ? -2.025 -6.521 -8.096 1.00 94.62 121 ALA A N 1
ATOM 907 C CA . ALA A 1 121 ? -1.958 -6.833 -6.677 1.00 94.62 121 ALA A CA 1
ATOM 908 C C . ALA A 1 121 ? -3.353 -6.836 -6.050 1.00 94.62 121 ALA A C 1
ATOM 910 O O . ALA A 1 121 ? -4.187 -5.977 -6.334 1.00 94.62 121 ALA A O 1
ATOM 911 N N . VAL A 1 122 ? -3.586 -7.773 -5.134 1.00 96.06 122 VAL A N 1
ATOM 912 C CA . VAL A 1 122 ? -4.740 -7.780 -4.230 1.00 96.06 122 VAL A CA 1
ATOM 913 C C . VAL A 1 122 ? -4.278 -7.989 -2.792 1.00 96.06 122 VAL A C 1
ATOM 915 O O . VAL A 1 122 ? -3.284 -8.670 -2.538 1.00 96.06 122 VAL A O 1
ATOM 918 N N . LEU A 1 123 ? -5.015 -7.426 -1.833 1.00 94.31 123 LEU A N 1
ATOM 919 C CA . LEU A 1 123 ? -4.757 -7.641 -0.408 1.00 94.31 123 LEU A CA 1
ATOM 920 C C . LEU A 1 123 ? -5.779 -8.611 0.174 1.00 94.31 123 LEU A C 1
ATOM 922 O O . LEU A 1 123 ? -6.975 -8.337 0.196 1.00 94.31 123 LEU A O 1
ATOM 926 N N . SER A 1 124 ? -5.304 -9.741 0.677 1.00 93.88 124 SER A N 1
ATOM 927 C CA . SER A 1 124 ? -6.098 -10.765 1.351 1.00 93.88 124 SER A CA 1
ATOM 928 C C . SER A 1 124 ? -5.965 -10.602 2.867 1.00 93.88 124 SER A C 1
ATOM 930 O O . SER A 1 124 ? -4.861 -10.609 3.407 1.00 93.88 124 SER A O 1
ATOM 932 N N . ILE A 1 125 ? -7.088 -10.437 3.564 1.00 92.12 125 ILE A N 1
ATOM 933 C CA . ILE A 1 125 ? -7.159 -10.401 5.030 1.00 92.12 125 ILE A CA 1
ATOM 934 C C . ILE A 1 125 ? -7.481 -11.814 5.495 1.00 92.12 125 ILE A C 1
ATOM 936 O O . ILE A 1 125 ? -8.498 -12.374 5.080 1.00 92.12 125 ILE A O 1
ATOM 940 N N . ARG A 1 126 ? -6.646 -12.391 6.358 1.00 90.88 126 ARG A N 1
ATOM 941 C CA . ARG A 1 126 ? -6.748 -13.797 6.764 1.00 90.88 126 ARG A CA 1
ATOM 942 C C . ARG A 1 126 ? -6.847 -13.942 8.272 1.00 90.88 126 ARG A C 1
ATOM 944 O O . ARG A 1 126 ? -6.187 -13.219 9.010 1.00 90.88 126 ARG A O 1
ATOM 951 N N . ASP A 1 127 ? -7.671 -14.875 8.733 1.00 88.31 127 ASP A N 1
ATOM 952 C CA . ASP A 1 127 ? -7.796 -15.169 10.159 1.00 88.31 127 ASP A CA 1
ATOM 953 C C . ASP A 1 127 ? -6.547 -15.865 10.727 1.00 88.31 127 ASP A C 1
ATOM 955 O O . ASP A 1 127 ? -5.594 -16.185 10.016 1.00 88.31 127 ASP A O 1
ATOM 959 N N . ILE A 1 128 ? -6.568 -16.135 12.034 1.00 85.50 128 ILE A N 1
ATOM 960 C CA . ILE A 1 128 ? -5.475 -16.807 12.754 1.00 85.50 128 ILE A CA 1
ATOM 961 C C . ILE A 1 128 ? -5.175 -18.229 12.246 1.00 85.50 128 ILE A C 1
ATOM 963 O O . ILE A 1 128 ? -4.142 -18.793 12.590 1.00 85.50 128 ILE A O 1
ATOM 967 N N . ARG A 1 129 ? -6.090 -18.834 11.475 1.00 88.50 129 ARG A N 1
ATOM 968 C CA . ARG A 1 129 ? -5.949 -20.165 10.865 1.00 88.50 129 ARG A CA 1
ATOM 969 C C . ARG A 1 129 ? -5.537 -20.068 9.392 1.00 88.50 129 ARG A C 1
ATOM 971 O O . ARG A 1 129 ? -5.485 -21.086 8.710 1.00 88.50 129 ARG A O 1
ATOM 978 N N . GLY A 1 130 ? -5.278 -18.859 8.888 1.00 87.88 130 GLY A N 1
ATOM 979 C CA . GLY A 1 130 ? -4.917 -18.597 7.499 1.00 87.88 130 GLY A CA 1
ATOM 980 C C . GLY A 1 130 ? -6.097 -18.580 6.524 1.00 87.88 130 GLY A C 1
ATOM 981 O O . GLY A 1 130 ? -5.870 -18.456 5.319 1.00 87.88 130 GLY A O 1
ATOM 982 N N . LYS A 1 131 ? -7.346 -18.674 6.999 1.00 91.69 131 LYS A N 1
ATOM 983 C CA . LYS A 1 131 ? -8.532 -18.611 6.137 1.00 91.69 131 LYS A CA 1
ATOM 984 C C . LYS A 1 131 ? -8.785 -17.172 5.700 1.00 91.69 131 LYS A C 1
ATOM 986 O O . LYS A 1 131 ? -8.828 -16.266 6.529 1.00 91.69 131 LYS A O 1
ATOM 991 N N . GLU A 1 132 ? -9.012 -16.965 4.405 1.00 93.50 132 GLU A N 1
ATOM 992 C CA . GLU A 1 132 ? -9.366 -15.651 3.863 1.00 93.50 132 GLU A CA 1
ATOM 993 C C . GLU A 1 132 ? -10.727 -15.183 4.408 1.00 93.50 132 GLU A C 1
ATOM 995 O O . GLU A 1 132 ? -11.751 -15.852 4.259 1.00 93.50 132 GLU A O 1
ATOM 1000 N N . LEU A 1 133 ? -10.713 -14.030 5.075 1.00 91.75 133 LEU A N 1
ATOM 1001 C CA . LEU A 1 133 ? -11.888 -13.330 5.590 1.00 91.75 133 LEU A CA 1
ATOM 1002 C C . LEU A 1 133 ? -12.427 -12.321 4.578 1.00 91.75 133 LEU A C 1
ATOM 1004 O O . LEU A 1 133 ? -13.636 -12.109 4.507 1.00 91.75 133 LEU A O 1
ATOM 1008 N N . ALA A 1 134 ? -11.526 -11.671 3.842 1.00 93.25 134 ALA A N 1
ATOM 1009 C CA . ALA A 1 134 ? -11.856 -10.712 2.801 1.00 93.25 134 ALA A CA 1
ATOM 1010 C C . ALA A 1 134 ? -10.689 -10.527 1.837 1.00 93.25 134 ALA A C 1
ATOM 1012 O O . ALA A 1 134 ? -9.533 -10.778 2.179 1.00 93.25 134 ALA A O 1
ATOM 1013 N N . ARG A 1 135 ? -11.009 -9.988 0.664 1.00 94.56 135 ARG A N 1
ATOM 1014 C CA . ARG A 1 135 ? -10.042 -9.556 -0.333 1.00 94.56 135 ARG A CA 1
ATOM 1015 C C . ARG A 1 135 ? -10.357 -8.133 -0.761 1.00 94.56 135 ARG A C 1
ATOM 1017 O O . ARG A 1 135 ? -11.507 -7.818 -1.054 1.00 94.56 135 ARG A O 1
ATOM 1024 N N . LEU A 1 136 ? -9.339 -7.287 -0.782 1.00 94.69 136 LEU A N 1
ATOM 1025 C CA . LEU A 1 136 ? -9.413 -5.929 -1.289 1.00 94.69 136 LEU A CA 1
ATOM 1026 C C . LEU A 1 136 ? -8.791 -5.885 -2.676 1.00 94.69 136 LEU A C 1
ATOM 1028 O O . LEU A 1 136 ? -7.655 -6.320 -2.878 1.00 94.69 136 LEU A O 1
ATOM 1032 N N . THR A 1 137 ? -9.540 -5.316 -3.609 1.00 95.69 137 THR A N 1
ATOM 1033 C CA . THR A 1 137 ? -9.008 -4.824 -4.873 1.00 95.69 137 THR A CA 1
ATOM 1034 C C . THR A 1 137 ? -8.484 -3.402 -4.672 1.00 95.69 137 THR A C 1
ATOM 1036 O O . THR A 1 137 ? -9.010 -2.666 -3.824 1.00 95.69 137 THR A O 1
ATOM 1039 N N . PRO A 1 138 ? -7.459 -2.989 -5.428 1.00 96.81 138 PRO A N 1
ATOM 1040 C CA . PRO A 1 138 ? -6.934 -1.639 -5.326 1.00 96.81 138 PRO A CA 1
ATOM 1041 C C . PRO A 1 138 ? -8.014 -0.616 -5.704 1.00 96.81 138 PRO A C 1
ATOM 1043 O O . PRO A 1 138 ? -8.784 -0.805 -6.644 1.00 96.81 138 PRO A O 1
ATOM 1046 N N . SER A 1 139 ? -8.099 0.475 -4.945 1.00 95.88 139 SER A N 1
ATOM 1047 C CA . SER A 1 139 ? -8.894 1.654 -5.295 1.00 95.88 139 SER A CA 1
ATOM 1048 C C . SER A 1 139 ? -8.202 2.535 -6.330 1.00 95.88 139 SER A C 1
ATOM 1050 O O . SER A 1 139 ? -8.880 3.274 -7.037 1.00 95.88 139 SER A O 1
ATOM 1052 N N . THR A 1 140 ? -6.873 2.465 -6.403 1.00 95.94 140 THR A N 1
ATOM 1053 C CA . THR A 1 140 ? -6.050 3.190 -7.373 1.00 95.94 140 THR A CA 1
ATOM 1054 C C . THR A 1 140 ? -4.934 2.273 -7.847 1.00 95.94 140 THR A C 1
ATOM 1056 O O . THR A 1 140 ? -4.330 1.575 -7.031 1.00 95.94 140 THR A O 1
ATOM 1059 N N . GLN A 1 141 ? -4.658 2.301 -9.147 1.00 95.81 141 GLN A N 1
ATOM 1060 C CA . GLN A 1 141 ? -3.579 1.553 -9.784 1.00 95.81 141 GLN A CA 1
ATOM 1061 C C . GLN A 1 141 ? -2.756 2.532 -10.617 1.00 95.81 141 GLN A C 1
ATOM 1063 O O . GLN A 1 141 ? -3.321 3.316 -11.380 1.00 95.81 141 GLN A O 1
ATOM 1068 N N . ILE A 1 142 ? -1.441 2.527 -10.419 1.00 93.62 142 ILE A N 1
ATOM 1069 C CA . ILE A 1 142 ? -0.483 3.316 -11.192 1.00 93.62 142 ILE A CA 1
ATOM 1070 C C . ILE A 1 142 ? 0.446 2.314 -11.868 1.00 93.62 142 ILE A C 1
ATOM 1072 O O . ILE A 1 142 ? 1.321 1.739 -11.220 1.00 93.62 142 ILE A O 1
ATOM 1076 N N . GLU A 1 143 ? 0.205 2.071 -13.153 1.00 91.62 143 GLU A N 1
ATOM 1077 C CA . GLU A 1 143 ? 0.793 0.963 -13.909 1.00 91.62 143 GLU A CA 1
ATOM 1078 C C . GLU A 1 143 ? 1.517 1.490 -15.146 1.00 91.62 143 GLU A C 1
ATOM 1080 O O . GLU A 1 143 ? 0.913 2.119 -16.019 1.00 91.62 143 GLU A O 1
ATOM 1085 N N . GLY A 1 144 ? 2.827 1.244 -15.226 1.00 86.25 144 GLY A N 1
ATOM 1086 C CA . GLY A 1 144 ? 3.645 1.717 -16.347 1.00 86.25 144 GLY A CA 1
ATOM 1087 C C . GLY A 1 144 ? 3.673 3.245 -16.511 1.00 86.25 144 GLY A C 1
ATOM 1088 O O . GLY A 1 144 ? 3.912 3.733 -17.615 1.00 86.25 144 GLY A O 1
ATOM 1089 N N . ASP A 1 145 ? 3.391 4.007 -15.450 1.00 89.19 145 ASP A N 1
ATOM 1090 C CA . ASP A 1 145 ? 3.452 5.472 -15.472 1.00 89.19 145 ASP A CA 1
ATOM 1091 C C . ASP A 1 145 ? 4.913 5.945 -15.509 1.00 89.19 145 ASP A C 1
ATOM 1093 O O . ASP A 1 145 ? 5.740 5.499 -14.712 1.00 89.19 145 ASP A O 1
ATOM 1097 N N . SER A 1 146 ? 5.239 6.879 -16.404 1.00 85.50 146 SER A N 1
ATOM 1098 C CA . SER A 1 146 ? 6.604 7.391 -16.604 1.00 85.50 146 SER A CA 1
ATOM 1099 C C . SER A 1 146 ? 7.177 8.163 -15.409 1.00 85.50 146 SER A C 1
ATOM 1101 O O . SER A 1 146 ? 8.379 8.408 -15.344 1.00 85.50 146 SER A O 1
ATOM 1103 N N . SER A 1 147 ? 6.341 8.561 -14.451 1.00 86.75 147 SER A N 1
ATOM 1104 C CA . SER A 1 147 ? 6.785 9.155 -13.184 1.00 86.75 147 SER A CA 1
ATOM 1105 C C . SER A 1 147 ? 7.383 8.103 -12.245 1.00 86.75 147 SER A C 1
ATOM 1107 O O . SER A 1 147 ? 8.185 8.437 -11.374 1.00 86.75 147 SER A O 1
ATOM 1109 N N . TYR A 1 148 ? 7.006 6.835 -12.435 1.00 86.19 148 TYR A N 1
ATOM 1110 C CA . TYR A 1 148 ? 7.428 5.689 -11.627 1.00 86.19 148 TYR A CA 1
ATOM 1111 C C . TYR A 1 148 ? 8.314 4.706 -12.397 1.00 86.19 148 TYR A C 1
ATOM 1113 O O . TYR A 1 148 ? 9.016 3.909 -11.777 1.00 86.19 148 TYR A O 1
ATOM 1121 N N . TRP A 1 149 ? 8.313 4.778 -13.727 1.00 89.25 149 TRP A N 1
ATOM 1122 C CA . TRP A 1 149 ? 9.124 3.962 -14.622 1.00 89.25 149 TRP A CA 1
ATOM 1123 C C . TRP A 1 149 ? 10.077 4.821 -15.438 1.00 89.25 149 TRP A C 1
ATOM 1125 O O . TRP A 1 149 ? 9.678 5.791 -16.078 1.00 89.25 149 TRP A O 1
ATOM 1135 N N . ARG A 1 150 ? 11.352 4.435 -15.446 1.00 88.50 150 ARG A N 1
ATOM 1136 C CA . ARG A 1 150 ? 12.407 5.093 -16.215 1.00 88.50 150 ARG A CA 1
ATOM 1137 C C . ARG A 1 150 ? 13.004 4.110 -17.203 1.00 88.50 150 ARG A C 1
ATOM 1139 O O . ARG A 1 150 ? 13.225 2.954 -16.862 1.00 88.50 150 ARG A O 1
ATOM 1146 N N . THR A 1 151 ? 13.282 4.583 -18.410 1.00 88.00 151 THR A N 1
ATOM 1147 C CA . THR A 1 151 ? 13.991 3.802 -19.423 1.00 88.00 151 THR A CA 1
ATOM 1148 C C . THR A 1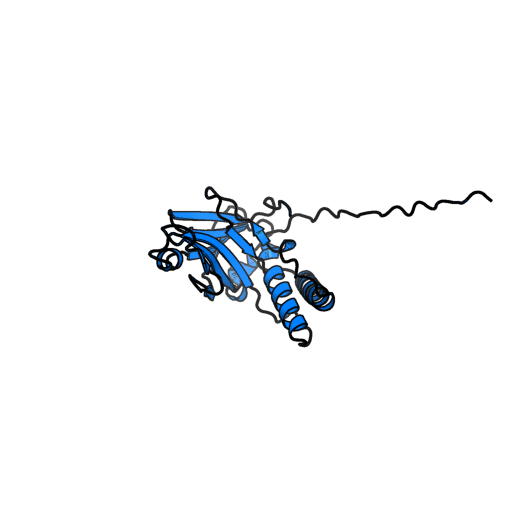 151 ? 15.481 4.124 -19.385 1.00 88.00 151 THR A C 1
ATOM 1150 O O . THR A 1 151 ? 15.867 5.284 -19.229 1.00 88.00 151 THR A O 1
ATOM 1153 N N . ASN A 1 152 ? 16.317 3.102 -19.525 1.00 84.62 152 ASN A N 1
ATOM 1154 C CA . ASN A 1 152 ? 17.745 3.237 -19.752 1.00 84.62 152 ASN A CA 1
ATOM 1155 C C . ASN A 1 152 ? 18.118 2.532 -21.061 1.00 84.62 152 ASN A C 1
ATOM 1157 O O . ASN A 1 152 ? 18.013 1.314 -21.159 1.00 84.62 152 ASN A O 1
ATOM 1161 N N . CYS A 1 153 ? 18.584 3.304 -22.043 1.00 86.06 153 CYS A N 1
ATOM 1162 C CA . CYS A 1 153 ? 18.988 2.827 -23.366 1.00 86.06 153 CYS A CA 1
ATOM 1163 C C . CYS A 1 153 ? 20.517 2.839 -23.561 1.00 86.06 153 CYS A C 1
ATOM 1165 O O . CYS A 1 153 ? 20.995 3.062 -24.668 1.00 86.06 153 CYS A O 1
ATOM 1167 N N . SER A 1 154 ? 21.307 2.662 -22.495 1.00 81.31 154 SER A N 1
ATOM 1168 C CA . SER A 1 154 ? 22.778 2.684 -22.581 1.00 81.31 154 SER A CA 1
ATOM 1169 C C . SER A 1 154 ? 23.397 1.468 -23.291 1.00 81.31 154 SER A C 1
ATOM 1171 O O . SER A 1 154 ? 24.610 1.431 -23.479 1.00 81.31 154 SER A O 1
ATOM 1173 N N . SER A 1 155 ? 22.598 0.466 -23.660 1.00 74.12 155 SER A N 1
ATOM 1174 C CA . SER A 1 155 ? 23.001 -0.730 -24.412 1.00 74.12 155 SER A CA 1
ATOM 1175 C C . SER A 1 155 ? 22.132 -0.897 -25.670 1.00 74.12 155 SER A C 1
ATOM 1177 O O . SER A 1 155 ? 21.274 -0.066 -25.960 1.00 74.12 155 SER A O 1
ATOM 1179 N N . SER A 1 156 ? 22.343 -1.969 -26.442 1.00 77.12 156 SER A N 1
ATOM 1180 C CA . SER A 1 156 ? 21.553 -2.271 -27.649 1.00 77.12 156 SER A CA 1
ATOM 1181 C C . SER A 1 156 ? 20.067 -2.565 -27.384 1.00 77.12 156 SER A C 1
ATOM 1183 O O . SER A 1 156 ? 19.303 -2.663 -28.339 1.00 77.12 156 SER A O 1
ATOM 1185 N N . VAL A 1 157 ? 19.657 -2.702 -26.118 1.00 80.75 157 VAL A N 1
ATOM 1186 C CA . VAL A 1 157 ? 18.276 -2.947 -25.676 1.00 80.75 157 VAL A CA 1
ATOM 1187 C C . VAL A 1 157 ? 17.952 -1.948 -24.568 1.00 80.75 157 VAL A C 1
ATOM 1189 O O . VAL A 1 157 ? 18.699 -1.855 -23.595 1.00 80.75 157 VAL A O 1
ATOM 1192 N N . CYS A 1 158 ? 16.856 -1.191 -24.682 1.00 83.75 158 CYS A N 1
ATOM 1193 C CA . CYS A 1 158 ? 16.442 -0.337 -23.566 1.00 83.75 158 CYS A CA 1
ATOM 1194 C C . CYS A 1 158 ? 15.847 -1.185 -22.435 1.00 83.75 158 CYS A C 1
ATOM 1196 O O . CYS A 1 158 ? 15.074 -2.105 -22.675 1.00 83.75 158 CYS A O 1
ATOM 1198 N N . VAL A 1 159 ? 16.148 -0.842 -21.192 1.00 85.81 159 VAL A N 1
ATOM 1199 C CA . VAL A 1 159 ? 15.561 -1.493 -20.019 1.00 85.81 159 VAL A CA 1
ATOM 1200 C C . VAL A 1 159 ? 14.702 -0.482 -19.285 1.00 85.81 159 VAL A C 1
ATOM 1202 O O . VAL A 1 159 ? 15.163 0.606 -18.938 1.00 85.81 159 VAL A O 1
ATOM 1205 N N . TRP A 1 160 ? 13.445 -0.834 -19.047 1.00 86.75 160 TRP A N 1
ATOM 1206 C CA . TRP A 1 160 ? 12.562 -0.092 -18.162 1.00 86.75 160 TRP A CA 1
ATOM 1207 C C . TRP A 1 160 ? 12.762 -0.581 -16.738 1.00 86.75 160 TRP A C 1
ATOM 1209 O O . TRP A 1 160 ? 12.608 -1.769 -16.481 1.00 86.75 160 TRP A O 1
ATOM 1219 N N . THR A 1 161 ? 13.032 0.331 -15.812 1.00 87.69 161 THR A N 1
ATOM 1220 C CA . THR A 1 161 ? 13.131 0.046 -14.378 1.00 87.69 161 THR A CA 1
ATOM 1221 C C . THR A 1 161 ? 12.217 0.994 -13.624 1.00 87.69 161 THR A C 1
ATOM 1223 O O . THR A 1 161 ? 12.204 2.201 -13.880 1.00 87.69 161 THR A O 1
ATOM 1226 N N . GLY A 1 162 ? 11.437 0.464 -12.693 1.00 90.12 162 GLY A N 1
ATOM 1227 C CA . GLY A 1 162 ? 10.445 1.269 -12.006 1.00 90.12 162 GLY A CA 1
ATOM 1228 C C . GLY A 1 162 ? 9.593 0.482 -11.041 1.00 90.12 162 GLY A C 1
ATOM 1229 O O . GLY A 1 162 ? 10.009 -0.554 -10.517 1.00 90.12 162 GLY A O 1
ATOM 1230 N N . SER A 1 163 ? 8.403 1.005 -10.763 1.00 91.38 163 SER A N 1
ATOM 1231 C CA . SER A 1 163 ? 7.440 0.327 -9.905 1.00 91.38 163 SER A CA 1
ATOM 1232 C C . SER A 1 163 ? 6.001 0.594 -10.306 1.00 91.38 163 SER A C 1
ATOM 1234 O O . SER A 1 163 ? 5.640 1.718 -10.647 1.00 91.38 163 SER A O 1
ATOM 1236 N N . ASN A 1 164 ? 5.158 -0.425 -10.177 1.00 92.81 164 ASN A N 1
ATOM 1237 C CA . ASN A 1 164 ? 3.717 -0.221 -10.127 1.00 92.81 164 ASN A CA 1
ATOM 1238 C C . ASN A 1 164 ? 3.269 0.010 -8.688 1.00 92.81 164 ASN A C 1
ATOM 1240 O O . ASN A 1 164 ? 3.825 -0.571 -7.752 1.00 92.81 164 ASN A O 1
ATOM 1244 N N . VAL A 1 165 ? 2.239 0.834 -8.517 1.00 94.38 165 VAL A N 1
ATOM 1245 C CA . VAL A 1 165 ? 1.691 1.170 -7.200 1.00 94.38 165 VAL A CA 1
ATOM 1246 C C . VAL A 1 165 ? 0.207 0.835 -7.156 1.00 94.38 165 VAL A C 1
ATOM 1248 O O . VAL A 1 165 ? -0.586 1.354 -7.939 1.00 94.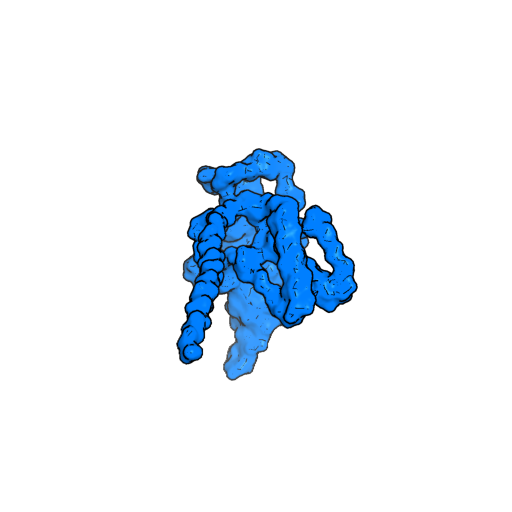38 165 VAL A O 1
ATOM 1251 N N . TYR A 1 166 ? -0.168 0.001 -6.191 1.00 96.06 166 TYR A N 1
ATOM 1252 C CA . TYR A 1 166 ? -1.537 -0.443 -5.956 1.00 96.06 166 TYR A CA 1
ATOM 1253 C C . TYR A 1 166 ? -1.987 0.062 -4.592 1.00 96.06 166 TYR A C 1
ATOM 1255 O O . TYR A 1 166 ? -1.456 -0.355 -3.564 1.00 96.06 166 TYR A O 1
ATOM 1263 N N . ILE A 1 167 ? -2.953 0.978 -4.570 1.00 95.94 167 ILE A N 1
ATOM 1264 C CA . ILE A 1 167 ? -3.444 1.608 -3.341 1.00 95.94 167 ILE A CA 1
ATOM 1265 C C . ILE A 1 167 ? -4.767 0.965 -2.952 1.00 95.94 167 ILE A C 1
ATOM 1267 O O . ILE A 1 167 ? -5.693 0.909 -3.756 1.00 95.94 167 ILE A O 1
ATOM 1271 N N . PHE A 1 168 ? -4.875 0.529 -1.704 1.00 95.94 168 PHE A N 1
ATOM 1272 C CA . PHE A 1 168 ? -6.031 -0.149 -1.136 1.00 95.94 168 PHE A CA 1
ATOM 1273 C C . PHE A 1 168 ? -6.659 0.713 -0.050 1.00 95.94 168 PHE A C 1
ATOM 1275 O O . PHE A 1 168 ? -6.032 0.998 0.969 1.00 95.94 168 PHE A O 1
ATOM 1282 N N . ASP A 1 169 ? -7.914 1.099 -0.249 1.00 92.94 169 ASP A N 1
ATOM 1283 C CA . ASP A 1 169 ? -8.694 1.837 0.739 1.00 92.94 169 ASP A CA 1
ATOM 1284 C C . ASP A 1 169 ? -9.261 0.891 1.811 1.00 92.94 169 ASP A C 1
ATOM 1286 O O . ASP A 1 169 ? -10.152 0.078 1.543 1.00 92.94 169 ASP A O 1
ATOM 1290 N N . THR A 1 170 ? -8.770 1.006 3.048 1.00 90.31 170 THR A N 1
ATOM 1291 C CA . THR A 1 170 ? -9.209 0.156 4.165 1.00 90.31 170 THR A CA 1
ATOM 1292 C C . THR A 1 170 ? -10.611 0.522 4.663 1.00 90.31 170 THR A C 1
ATOM 1294 O O . THR A 1 170 ? -11.248 -0.264 5.379 1.00 90.31 170 THR A O 1
ATOM 1297 N N . SER A 1 171 ? -11.161 1.669 4.242 1.00 87.19 171 SER A N 1
ATOM 1298 C CA . SER A 1 171 ? -12.558 2.018 4.505 1.00 87.19 171 SER A CA 1
ATOM 1299 C C . SER A 1 171 ? -13.514 1.007 3.861 1.00 87.19 171 SER A C 1
ATOM 1301 O O . SER A 1 171 ? -14.521 0.663 4.485 1.00 87.19 171 SER A O 1
ATOM 1303 N N . LYS A 1 172 ? -13.124 0.431 2.711 1.00 88.44 172 LYS A N 1
ATOM 1304 C CA . LYS A 1 172 ? -13.888 -0.565 1.943 1.00 88.44 172 LYS A CA 1
ATOM 1305 C C . LYS A 1 172 ? -13.937 -1.955 2.583 1.00 88.44 172 LYS A C 1
ATOM 1307 O O . LYS A 1 172 ? -14.663 -2.817 2.094 1.00 88.44 172 LYS A O 1
ATOM 1312 N N . ILE A 1 173 ? -13.204 -2.200 3.675 1.00 89.44 173 ILE A N 1
ATOM 1313 C CA . ILE A 1 173 ? -13.310 -3.467 4.411 1.00 89.44 173 ILE A CA 1
ATOM 1314 C C . ILE A 1 173 ? -14.713 -3.550 5.044 1.00 89.44 173 ILE A C 1
ATOM 1316 O O . ILE A 1 173 ? -15.072 -2.659 5.826 1.00 89.44 173 ILE A O 1
ATOM 1320 N N . PRO A 1 174 ? -15.495 -4.616 4.781 1.00 87.81 174 PRO A N 1
ATOM 1321 C CA . PRO A 1 174 ? -16.827 -4.765 5.359 1.00 87.81 174 PRO A CA 1
ATOM 1322 C C . PRO A 1 174 ? -16.804 -4.714 6.891 1.00 87.81 174 PRO A C 1
ATOM 1324 O O . PRO A 1 174 ? -15.922 -5.299 7.523 1.00 87.81 174 PRO A O 1
ATOM 1327 N N . ALA A 1 175 ? -17.801 -4.077 7.513 1.00 86.88 175 ALA A N 1
ATOM 1328 C CA . ALA A 1 175 ? -17.878 -3.953 8.975 1.00 86.88 175 ALA A CA 1
ATOM 1329 C C . ALA A 1 175 ? -17.839 -5.319 9.691 1.00 86.88 175 ALA A C 1
ATOM 1331 O O . ALA A 1 175 ? -17.142 -5.481 10.691 1.00 86.88 175 ALA A O 1
ATOM 1332 N N . ALA A 1 176 ? -18.504 -6.330 9.120 1.00 86.69 176 ALA A N 1
ATOM 1333 C CA . ALA A 1 176 ? -18.483 -7.702 9.626 1.00 86.69 176 ALA A CA 1
ATOM 1334 C C . ALA A 1 176 ? -17.085 -8.347 9.587 1.00 86.69 176 ALA A C 1
ATOM 1336 O O . ALA A 1 176 ? -16.788 -9.218 10.400 1.00 86.69 176 ALA A O 1
ATOM 1337 N N . VAL A 1 177 ? -16.225 -7.930 8.652 1.00 86.50 177 VAL A N 1
ATOM 1338 C CA . VAL A 1 177 ? -14.825 -8.368 8.577 1.00 86.50 177 VAL A CA 1
ATOM 1339 C C . VAL A 1 177 ? -13.993 -7.587 9.584 1.00 86.50 177 VAL A C 1
ATOM 1341 O O . VAL A 1 177 ? -13.245 -8.209 10.326 1.00 86.50 177 VAL A O 1
ATOM 1344 N N . LYS A 1 178 ? -14.177 -6.261 9.689 1.00 84.00 178 LYS A N 1
ATOM 1345 C CA . LYS A 1 178 ? -13.498 -5.424 10.697 1.00 84.00 178 LYS A CA 1
ATOM 1346 C C . LYS A 1 178 ? -13.700 -5.964 12.115 1.00 84.00 178 LYS A C 1
ATOM 1348 O O . LYS A 1 178 ? -12.731 -6.090 12.852 1.00 84.00 178 LYS A O 1
ATOM 1353 N N . ALA A 1 179 ? -14.923 -6.373 12.457 1.00 81.94 179 ALA A N 1
ATOM 1354 C CA . ALA A 1 179 ? -15.240 -6.979 13.752 1.00 81.94 179 ALA A CA 1
ATOM 1355 C C . ALA A 1 179 ? -14.533 -8.329 14.004 1.00 81.94 179 ALA A C 1
ATOM 1357 O O . ALA A 1 179 ? -14.373 -8.737 15.150 1.00 81.94 179 ALA A O 1
ATOM 1358 N N . LYS A 1 180 ? -14.105 -9.023 12.941 1.00 80.50 180 LYS A N 1
ATOM 1359 C CA . LYS A 1 180 ? -13.363 -10.294 12.997 1.00 80.50 180 LYS A CA 1
ATOM 1360 C C . LYS A 1 180 ? -11.848 -10.115 12.922 1.00 80.50 180 LYS A C 1
ATOM 1362 O O . LYS A 1 180 ? -11.132 -11.106 13.045 1.00 80.50 180 LYS A O 1
ATOM 1367 N N . ILE A 1 181 ? -11.347 -8.894 12.714 1.00 79.88 181 ILE A N 1
ATOM 1368 C CA . ILE A 1 181 ? -9.909 -8.618 12.759 1.00 79.88 181 ILE A CA 1
ATOM 1369 C C . ILE A 1 181 ? -9.472 -8.720 14.220 1.00 79.88 181 ILE A C 1
ATOM 1371 O O . ILE A 1 181 ? -9.602 -7.789 15.011 1.00 79.88 181 ILE A O 1
ATOM 1375 N N . LEU A 1 182 ? -8.966 -9.895 14.580 1.00 71.44 182 LEU A N 1
ATOM 1376 C CA . LEU A 1 182 ? -8.469 -10.215 15.911 1.00 71.44 182 LEU A CA 1
ATOM 1377 C C . LEU A 1 182 ? -6.939 -10.169 15.948 1.00 71.44 182 LEU A C 1
ATOM 1379 O O . LEU A 1 182 ? -6.258 -10.182 14.916 1.00 71.44 182 LEU A O 1
ATOM 1383 N N . LYS A 1 183 ? -6.382 -10.183 17.164 1.00 70.06 183 LYS A N 1
ATOM 1384 C CA . LYS A 1 183 ? -4.952 -10.432 17.383 1.00 70.06 183 LYS A CA 1
ATOM 1385 C C . LYS A 1 183 ? -4.557 -11.739 16.677 1.00 70.06 183 LYS A C 1
ATOM 1387 O O . LYS A 1 183 ? -5.137 -12.780 16.959 1.00 70.06 183 LYS A O 1
ATOM 1392 N N . GLY A 1 184 ? -3.568 -11.666 15.785 1.00 69.75 184 GLY A N 1
ATOM 1393 C CA . GLY A 1 184 ? -3.082 -12.810 15.000 1.00 69.75 184 GLY A CA 1
ATOM 1394 C C . GLY A 1 184 ? -3.678 -12.938 13.592 1.00 69.75 184 GLY A C 1
ATOM 1395 O O . GLY A 1 184 ? -3.245 -13.811 12.852 1.00 69.75 184 GLY A O 1
ATOM 1396 N N . THR A 1 185 ? -4.632 -12.081 13.205 1.00 83.56 185 THR A N 1
ATOM 1397 C CA . THR A 1 185 ? -5.012 -11.898 11.788 1.00 83.56 185 THR A CA 1
ATOM 1398 C C . THR A 1 185 ? -3.759 -11.544 10.992 1.00 83.56 185 THR A C 1
ATOM 1400 O O . THR A 1 185 ? -2.927 -10.794 11.507 1.00 83.56 185 THR A O 1
ATOM 1403 N N . SER A 1 186 ? -3.630 -12.045 9.765 1.00 86.38 186 SER A N 1
ATOM 1404 C CA . SER A 1 186 ? -2.533 -11.716 8.852 1.00 86.38 186 SER A CA 1
ATOM 1405 C C . SER A 1 186 ? -3.027 -10.998 7.602 1.00 86.38 186 SER A C 1
ATOM 1407 O O . SER A 1 186 ? -4.205 -11.062 7.234 1.00 86.38 186 SER A O 1
ATOM 1409 N N . LEU A 1 187 ? -2.112 -10.267 6.971 1.00 89.50 187 LEU A N 1
ATOM 1410 C CA . LEU A 1 187 ? -2.336 -9.634 5.681 1.00 89.50 187 LEU A CA 1
ATOM 1411 C C . LEU A 1 187 ? -1.481 -10.364 4.653 1.00 89.50 187 LEU A C 1
ATOM 1413 O O . LEU A 1 187 ? -0.296 -10.573 4.887 1.00 89.50 187 LEU A O 1
ATOM 1417 N N . ALA A 1 188 ? -2.065 -10.748 3.527 1.00 91.31 188 ALA A N 1
ATOM 1418 C CA . ALA A 1 188 ? -1.332 -11.334 2.421 1.00 91.31 188 ALA A CA 1
ATOM 1419 C C . ALA A 1 188 ? -1.439 -10.438 1.185 1.00 91.31 188 ALA A C 1
ATOM 1421 O O . ALA A 1 188 ? -2.543 -10.173 0.709 1.00 91.31 188 ALA A O 1
ATOM 1422 N N . ALA A 1 189 ? -0.303 -9.983 0.666 1.00 91.62 189 ALA A N 1
ATOM 1423 C CA . ALA A 1 189 ? -0.234 -9.373 -0.654 1.00 91.62 189 ALA A CA 1
ATOM 1424 C C . ALA A 1 189 ? -0.128 -10.498 -1.684 1.00 91.62 189 ALA A C 1
ATOM 1426 O O . ALA A 1 189 ? 0.831 -11.265 -1.665 1.00 91.62 189 ALA A O 1
ATOM 1427 N N . ILE A 1 190 ? -1.136 -10.628 -2.542 1.00 93.25 190 ILE A N 1
ATOM 1428 C CA . ILE A 1 190 ? -1.124 -11.577 -3.655 1.00 93.25 190 ILE A CA 1
ATOM 1429 C C . ILE A 1 190 ? -0.853 -10.760 -4.905 1.00 93.25 190 ILE A C 1
ATOM 1431 O O . ILE A 1 190 ? -1.631 -9.859 -5.224 1.00 93.25 190 ILE A O 1
ATOM 1435 N N . VAL A 1 191 ? 0.248 -11.050 -5.582 1.00 91.38 191 VAL A N 1
ATOM 1436 C CA . VAL A 1 191 ? 0.716 -10.270 -6.725 1.00 91.38 191 VAL A CA 1
ATOM 1437 C C . VAL A 1 191 ? 0.806 -11.164 -7.947 1.00 91.38 191 VAL A C 1
ATOM 1439 O O . VAL A 1 191 ? 1.094 -12.350 -7.830 1.00 91.38 191 VAL A O 1
ATOM 1442 N N . SER A 1 192 ? 0.579 -10.586 -9.115 1.00 89.19 192 SER A N 1
ATOM 1443 C CA . SER A 1 192 ? 0.895 -11.185 -10.404 1.00 89.19 192 SER A CA 1
ATOM 1444 C C . SER A 1 192 ? 1.936 -10.302 -11.070 1.00 89.19 192 SER A C 1
ATOM 1446 O O . SER A 1 192 ? 1.671 -9.117 -11.262 1.00 89.19 192 SER A O 1
ATOM 1448 N N . ALA A 1 193 ? 3.109 -10.846 -11.386 1.00 80.94 193 ALA A N 1
ATOM 1449 C CA . ALA A 1 193 ? 4.175 -10.118 -12.071 1.00 80.94 193 ALA A CA 1
ATOM 1450 C C . ALA A 1 193 ? 5.043 -11.088 -12.876 1.00 80.94 193 ALA A C 1
ATOM 1452 O O . ALA A 1 193 ? 5.559 -12.042 -12.302 1.00 80.94 193 ALA A O 1
ATOM 1453 N N . GLY A 1 194 ? 5.206 -10.835 -14.182 1.00 69.50 194 GLY A N 1
ATOM 1454 C CA . GLY A 1 194 ? 6.139 -11.511 -15.103 1.00 69.50 194 GLY A CA 1
ATOM 1455 C C . GLY A 1 194 ? 5.972 -13.032 -15.269 1.00 69.50 194 GLY A C 1
ATOM 1456 O O . GLY A 1 194 ? 5.651 -13.512 -16.350 1.00 69.50 194 GLY A O 1
ATOM 1457 N N . SER A 1 195 ? 6.216 -13.786 -14.202 1.00 63.94 195 SER A N 1
ATOM 1458 C CA . SER A 1 195 ? 6.415 -15.238 -14.154 1.00 63.94 195 SER A CA 1
ATOM 1459 C C . SER A 1 195 ? 5.352 -16.001 -13.352 1.00 63.94 195 SER A C 1
ATOM 1461 O O . SER A 1 195 ? 5.446 -17.221 -13.233 1.00 63.94 195 SER A O 1
ATOM 1463 N N . GLY A 1 196 ? 4.324 -15.328 -12.826 1.00 80.88 196 GLY A N 1
ATOM 1464 C CA . GLY A 1 196 ? 3.184 -15.993 -12.194 1.00 80.88 196 GLY A CA 1
ATOM 1465 C C . GLY A 1 196 ? 2.564 -15.209 -11.046 1.00 80.88 196 GLY A C 1
ATOM 1466 O O . GLY A 1 196 ? 2.717 -13.991 -10.948 1.00 80.88 196 GLY A O 1
ATOM 1467 N N . ILE A 1 197 ? 1.840 -15.935 -10.193 1.00 88.00 197 ILE A N 1
ATOM 1468 C CA . ILE A 1 197 ? 1.190 -15.396 -8.999 1.00 88.00 197 ILE A CA 1
ATOM 1469 C C . ILE A 1 197 ? 2.033 -15.747 -7.775 1.00 88.00 197 ILE A C 1
ATOM 1471 O O . ILE A 1 197 ? 2.268 -16.923 -7.502 1.00 88.00 197 ILE A O 1
ATOM 1475 N N . GLU A 1 198 ? 2.410 -14.738 -6.997 1.00 87.75 198 GLU A N 1
ATOM 1476 C CA . GLU A 1 198 ? 3.092 -14.900 -5.713 1.00 87.75 198 GLU A CA 1
ATOM 1477 C C . GLU A 1 198 ? 2.216 -14.404 -4.562 1.00 87.75 198 GLU A C 1
ATOM 1479 O O . GLU A 1 198 ? 1.343 -13.552 -4.726 1.00 87.75 198 GLU A O 1
ATOM 1484 N N . THR A 1 199 ? 2.414 -14.970 -3.372 1.00 89.00 199 THR A N 1
ATOM 1485 C CA . THR A 1 199 ? 1.689 -14.575 -2.160 1.00 89.00 199 THR A CA 1
ATOM 1486 C C . THR A 1 199 ? 2.670 -14.314 -1.031 1.00 89.00 199 THR A C 1
ATOM 1488 O O . THR A 1 199 ? 3.352 -15.227 -0.575 1.00 89.00 199 THR A O 1
ATOM 1491 N N . PHE A 1 200 ? 2.670 -13.085 -0.524 1.00 87.00 200 PHE A N 1
ATOM 1492 C CA . PHE A 1 200 ? 3.511 -12.654 0.586 1.00 87.00 200 PHE A CA 1
ATOM 1493 C C . PHE A 1 200 ? 2.653 -12.441 1.815 1.00 87.00 200 PHE A C 1
ATOM 1495 O O . PHE A 1 200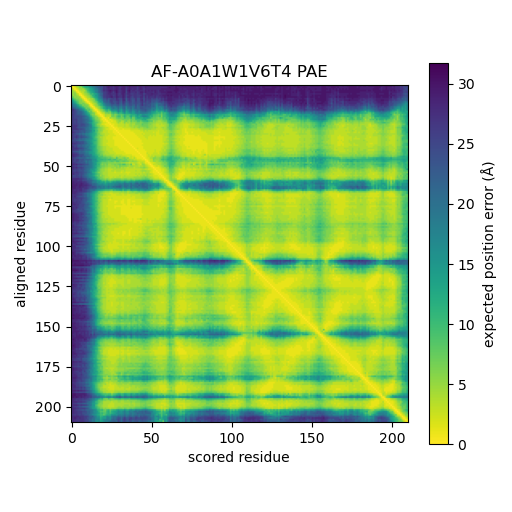 ? 1.790 -11.564 1.828 1.00 87.00 200 PHE A O 1
ATOM 1502 N N . VAL A 1 201 ? 2.888 -13.234 2.854 1.00 85.88 201 VAL A N 1
ATOM 1503 C CA . VAL A 1 201 ? 2.192 -13.071 4.128 1.00 85.88 201 VAL A CA 1
ATOM 1504 C C . VAL A 1 201 ? 2.988 -12.111 5.002 1.00 85.88 201 VAL A C 1
ATOM 1506 O O . VAL A 1 201 ? 4.078 -12.432 5.463 1.00 85.88 201 VAL A O 1
ATOM 1509 N N . VAL A 1 202 ? 2.419 -10.935 5.247 1.00 78.75 202 VAL A N 1
ATOM 1510 C CA . VAL A 1 202 ? 2.916 -9.988 6.240 1.00 78.75 202 VAL A CA 1
ATOM 1511 C C . VAL A 1 202 ? 2.378 -10.423 7.598 1.00 78.75 202 VAL A C 1
ATOM 1513 O O . VAL A 1 202 ? 1.211 -10.191 7.941 1.00 78.75 202 VAL A O 1
ATOM 1516 N N . ASP A 1 203 ? 3.233 -11.098 8.360 1.00 66.25 203 ASP A N 1
ATOM 1517 C CA . ASP A 1 203 ? 3.001 -11.415 9.763 1.00 66.25 203 ASP A CA 1
ATOM 1518 C C . ASP A 1 203 ? 3.862 -10.541 10.687 1.00 66.25 203 ASP A C 1
ATOM 1520 O O . ASP A 1 203 ? 4.720 -9.770 10.255 1.00 66.25 203 ASP A O 1
ATOM 1524 N N . SER A 1 204 ? 3.610 -10.645 11.990 1.00 53.94 204 SER A N 1
ATOM 1525 C CA . SER A 1 204 ? 4.325 -9.877 13.011 1.00 53.94 204 SER A CA 1
ATOM 1526 C C . SER A 1 204 ? 5.806 -10.251 13.167 1.00 53.94 204 SER A C 1
ATOM 1528 O O . SER A 1 204 ? 6.506 -9.594 13.930 1.00 53.94 204 SER A O 1
ATOM 1530 N N . ASN A 1 205 ? 6.282 -11.307 12.500 1.00 48.41 205 ASN A N 1
ATOM 1531 C CA . ASN A 1 205 ? 7.629 -11.859 12.641 1.00 48.41 205 ASN A CA 1
ATOM 1532 C C . ASN A 1 205 ? 8.546 -11.495 11.463 1.00 48.41 205 ASN A C 1
ATOM 1534 O O . ASN A 1 205 ? 9.763 -11.593 11.598 1.00 48.41 205 ASN A O 1
ATOM 1538 N N . GLN A 1 206 ? 8.006 -11.014 10.338 1.00 52.56 206 GLN A N 1
ATOM 1539 C CA . GLN A 1 206 ? 8.795 -10.528 9.192 1.00 52.56 206 GLN A CA 1
ATOM 1540 C C . GLN A 1 206 ? 9.430 -9.136 9.403 1.00 52.56 206 GLN A C 1
ATOM 1542 O O . GLN A 1 206 ? 9.904 -8.500 8.461 1.00 52.56 206 GLN A O 1
ATOM 1547 N N . LEU A 1 207 ? 9.504 -8.665 10.650 1.00 44.78 207 LEU A N 1
ATOM 1548 C CA . LEU A 1 207 ? 10.194 -7.433 11.027 1.00 44.78 207 LEU A CA 1
ATOM 1549 C C . LEU A 1 207 ? 11.708 -7.644 11.027 1.00 44.78 207 LEU A C 1
ATOM 1551 O O . LEU A 1 207 ? 12.318 -7.908 12.059 1.00 44.78 207 LEU A O 1
ATOM 1555 N N . ASN A 1 208 ? 12.325 -7.496 9.861 1.00 40.56 208 ASN A N 1
ATOM 1556 C CA . ASN A 1 208 ? 13.743 -7.164 9.767 1.00 40.56 208 ASN A CA 1
ATOM 1557 C C . ASN A 1 208 ? 13.866 -5.917 8.887 1.00 40.56 208 ASN A C 1
ATOM 1559 O O . ASN A 1 208 ? 13.589 -5.973 7.693 1.00 40.56 208 ASN A O 1
ATOM 1563 N N . LYS A 1 209 ? 14.003 -4.752 9.531 1.00 36.09 209 LYS A N 1
ATOM 1564 C CA . LYS A 1 209 ? 15.277 -4.104 9.913 1.00 36.09 209 LYS A CA 1
ATOM 1565 C C . LYS A 1 209 ? 15.903 -3.398 8.708 1.00 36.09 209 LYS A C 1
ATOM 1567 O O . LYS A 1 209 ? 16.691 -3.999 7.984 1.00 36.09 209 LYS A O 1
ATOM 1572 N N . PHE A 1 210 ? 15.544 -2.126 8.556 1.00 36.03 210 PHE A N 1
ATOM 1573 C CA . PHE A 1 210 ? 16.519 -1.094 8.218 1.00 36.03 210 PHE A CA 1
ATOM 1574 C C . PHE A 1 210 ? 16.943 -0.427 9.524 1.00 36.03 210 PHE A C 1
ATOM 1576 O O . PHE A 1 210 ? 16.047 -0.240 10.384 1.00 36.03 210 PHE A O 1
#

Nearest PDB structures (foldseek):
  9gzk-assembly3_F  TM=3.645E-01  e=2.143E-01  Listeria monocytogenes
  6dxu-assembly1_A  TM=3.968E-01  e=5.463E-01  Parabacteroides merdae ATCC 43184
  6dxu-assembly1_D  TM=3.991E-01  e=7.319E-01  Parabacteroides merdae ATCC 43184
  5azy-assembly3_A  TM=3.278E-01  e=6.141E-01  Rattus norvegicus
  7pnb-assembly1_A  TM=1.120E-01  e=1.062E-01  Sulfolobus acidocaldarius

Organism: NCBI:txid695939

Secondary structure (DSSP, 8-state):
----------------PPPPPHHHHHS--HHHHHHHHHHHHHHHHTTPPP--GGGEEE---SS---EEEE-HHHHHHHHHHHHHHTTPPPPPGGGS--EEEEEEEEEEETT-THHHHT-EEEEEEE-TTS-EEEEEPPSEEE-S-TTTEEEE-SSSS-EEEEEEEEEEEGGGS-HHHHTT--TT-EEEEEEEETTEEEEEEE-TT-----

Mean predicted aligned error: 8.98 Å

Radius of gyration: 20.23 Å; Cα contacts (8 Å, |Δi|>4): 392; chains: 1; bounding box: 62×45×66 Å

Sequence (210 aa):
MKKLISLLGLFFFTALAAPVKPSALLAPTATDLQRACDDGYLYAQGGFEVSIAPYIYLLKGTLDNGYSLQNVQGSVISTCNKRARNLEAKPNPNTLPKQIAVILAGSTDSDRISGVKDWAAVLSIRDIRGKELARLTPSTQIEGDSSYWRTNCSSSVCVWTGSNVYIFDTSKIPAAVKAKILKGTSLAAIVSAGSGIETFVVDSNQLNKF

pLDDT: mean 80.67, std 17.18, range [32.94, 96.81]

Foldseek 3Di:
DDDDDDPPDPPPPPPPPQQDFQLCLLPNDLVLLVVLLVLLLVCLVVVHDRPQVVQKFQQDDPDPWRKIKGGQSSVSSPVSNVCNNVVHDRDSSVPDFGKMKIKTWDKDWDPDLVLQVPKAKKKFKAALVRHTPDIFGFPDKDGSDCVFWDWDPPDVIIMITGIIMGMTGSVPPDPVSSVRPDGNIWMWIWMQHDPGIDIGIDGSPSDDDD